Protein AF-A0AB33CVZ3-F1 (afdb_monomer_lite)

Foldseek 3Di:
DADDPPDQKFADPQHDDPVRVVQQCDAPDPPDHRQWAFFAVRMIGGPPDDPVVCCQQCVVVVLCSVCVQWAFAFPCLLVVTADQQETEIEDQDFDWGGTDPNDPRHIYTYDYWDDDPVDVLAWDWDWDAHPSGIDTGIYGDLLNNLLQQLDDPPDPPVSHDALVSNVVSVVVLCVVQVHLVRSLVSNVVNCVVGVNVPSSVVVVCVSPDPPDRPNPD

pLDDT: mean 91.41, std 10.84, range [31.34, 98.31]

Organism: NCBI:txid473426

Structure (mmCIF, N/CA/C/O backbone):
data_AF-A0AB33CVZ3-F1
#
_entry.id   AF-A0AB33CVZ3-F1
#
loop_
_atom_site.group_PDB
_atom_site.id
_atom_site.type_symbol
_atom_site.label_atom_id
_atom_site.label_alt_id
_atom_site.label_comp_id
_atom_site.label_asym_id
_atom_site.label_entity_id
_atom_site.label_seq_id
_atom_site.pdbx_PDB_ins_code
_atom_site.Cartn_x
_atom_site.Cartn_y
_atom_site.Cartn_z
_atom_site.occupancy
_atom_site.B_iso_or_equiv
_atom_site.auth_seq_id
_atom_site.auth_comp_id
_atom_site.auth_asym_id
_atom_site.auth_atom_id
_atom_site.pdbx_PDB_model_num
ATOM 1 N N . MET A 1 1 ? 23.641 4.632 -18.477 1.00 61.41 1 MET A N 1
ATOM 2 C CA . MET A 1 1 ? 23.569 3.202 -18.102 1.00 61.41 1 MET A CA 1
ATOM 3 C C . MET A 1 1 ? 22.657 2.476 -19.089 1.00 61.41 1 MET A C 1
ATOM 5 O O . MET A 1 1 ? 21.648 3.064 -19.447 1.00 61.41 1 MET A O 1
ATOM 9 N N . PRO A 1 2 ? 22.998 1.293 -19.621 1.00 81.88 2 PRO A N 1
ATOM 10 C CA . PRO A 1 2 ? 22.059 0.496 -20.420 1.00 81.88 2 PRO A CA 1
ATOM 11 C C . PRO A 1 2 ? 20.921 -0.062 -19.544 1.00 81.88 2 PRO A C 1
ATOM 13 O O . PRO A 1 2 ? 21.036 -0.062 -18.319 1.00 81.88 2 PRO A O 1
ATOM 16 N N . LEU A 1 3 ? 19.826 -0.531 -20.156 1.00 88.25 3 LEU A N 1
ATOM 17 C CA . LEU A 1 3 ? 18.804 -1.292 -19.426 1.00 88.25 3 LEU A CA 1
ATOM 18 C C . LEU A 1 3 ? 19.449 -2.555 -18.847 1.00 88.25 3 LEU A C 1
ATOM 20 O O . LEU A 1 3 ? 20.134 -3.278 -19.569 1.00 88.25 3 LEU A O 1
ATOM 24 N N . ASN A 1 4 ? 19.235 -2.818 -17.558 1.00 89.50 4 ASN A N 1
ATOM 25 C CA . ASN A 1 4 ? 19.642 -4.081 -16.958 1.00 89.50 4 ASN A CA 1
ATOM 26 C C . ASN A 1 4 ? 18.642 -5.173 -17.381 1.00 89.50 4 ASN A C 1
ATOM 28 O O . ASN A 1 4 ? 17.478 -5.076 -16.984 1.00 89.50 4 ASN A O 1
ATOM 32 N N . PRO A 1 5 ? 19.052 -6.203 -18.144 1.00 85.81 5 PRO A N 1
ATOM 33 C CA . PRO A 1 5 ? 18.144 -7.251 -18.614 1.00 85.81 5 PRO A CA 1
ATOM 34 C C . PRO A 1 5 ? 17.642 -8.170 -17.491 1.00 85.81 5 PRO A C 1
ATOM 36 O O . PRO A 1 5 ? 16.769 -8.992 -17.727 1.00 85.81 5 PRO A O 1
ATOM 39 N N . LYS A 1 6 ? 18.193 -8.056 -16.274 1.00 88.62 6 LYS A N 1
ATOM 40 C CA . LYS A 1 6 ? 17.706 -8.791 -15.098 1.00 88.62 6 LYS A CA 1
ATOM 41 C C . LYS A 1 6 ? 16.512 -8.119 -14.412 1.00 88.62 6 LYS A C 1
ATOM 43 O O . LYS A 1 6 ? 15.920 -8.725 -13.528 1.00 88.62 6 LYS A O 1
ATOM 48 N N . HIS A 1 7 ? 16.205 -6.862 -14.736 1.00 94.19 7 HIS A N 1
ATOM 49 C CA . HIS A 1 7 ? 15.087 -6.145 -14.123 1.00 94.19 7 HIS A CA 1
ATOM 50 C C . HIS A 1 7 ? 13.813 -6.345 -14.943 1.00 94.19 7 HIS A C 1
ATOM 52 O O . HIS A 1 7 ? 13.777 -5.996 -16.117 1.00 94.19 7 HIS A O 1
ATOM 58 N N . GLU A 1 8 ? 12.752 -6.821 -14.295 1.00 96.56 8 GLU A N 1
ATOM 59 C CA . GLU A 1 8 ? 11.431 -6.961 -14.921 1.00 96.56 8 GLU A CA 1
ATOM 60 C C . GLU A 1 8 ? 10.706 -5.614 -15.051 1.00 96.56 8 GLU A C 1
ATOM 62 O O . GLU A 1 8 ? 9.968 -5.389 -16.011 1.00 96.56 8 GLU A O 1
ATOM 67 N N . ILE A 1 9 ? 10.939 -4.695 -14.105 1.00 97.44 9 ILE A N 1
ATOM 68 C CA . ILE A 1 9 ? 10.415 -3.328 -14.148 1.00 97.44 9 ILE A CA 1
ATOM 69 C C . ILE A 1 9 ? 11.515 -2.275 -14.007 1.00 97.44 9 ILE A C 1
ATOM 71 O O . ILE A 1 9 ? 12.547 -2.468 -13.359 1.00 97.44 9 ILE A O 1
ATOM 75 N N . TYR A 1 10 ? 11.246 -1.112 -14.586 1.00 97.81 10 TYR A N 1
ATOM 76 C CA . TYR A 1 10 ? 12.127 0.041 -14.621 1.00 97.81 10 TYR A CA 1
ATOM 77 C C . TYR A 1 10 ? 11.369 1.271 -14.116 1.00 97.81 10 TYR A C 1
ATOM 79 O O . TYR A 1 10 ? 10.437 1.753 -14.764 1.00 97.81 10 TYR A O 1
ATOM 87 N N . ILE A 1 11 ? 11.781 1.781 -12.959 1.00 97.44 11 ILE A N 1
ATOM 88 C CA . ILE A 1 11 ? 11.218 2.963 -12.309 1.00 97.44 11 ILE A CA 1
ATOM 89 C C . ILE A 1 11 ? 12.241 4.093 -12.417 1.00 97.44 11 ILE A C 1
ATOM 91 O O . ILE A 1 11 ? 13.360 4.012 -11.896 1.00 97.44 11 ILE A O 1
ATOM 95 N N . VAL A 1 12 ? 11.855 5.152 -13.124 1.00 96.88 12 VAL A N 1
ATOM 96 C CA . VAL A 1 12 ? 12.717 6.306 -13.393 1.00 96.88 12 VAL A CA 1
ATOM 97 C C . VAL A 1 12 ? 13.103 6.988 -12.085 1.00 96.88 12 VAL A C 1
ATOM 99 O O . VAL A 1 12 ? 12.234 7.389 -11.311 1.00 96.88 12 VAL A O 1
ATOM 102 N N . GLY A 1 13 ? 14.409 7.149 -11.873 1.00 94.06 13 GLY A N 1
ATOM 103 C CA . GLY A 1 13 ? 14.976 7.727 -10.652 1.00 94.06 13 GLY A CA 1
ATOM 104 C C . GLY A 1 13 ? 15.195 6.723 -9.518 1.00 94.06 13 GLY A C 1
ATOM 105 O O . GLY A 1 13 ? 15.786 7.095 -8.515 1.00 94.06 13 GLY A O 1
ATOM 106 N N . VAL A 1 14 ? 14.773 5.463 -9.684 1.00 94.50 14 VAL A N 1
ATOM 107 C CA . VAL A 1 14 ? 15.013 4.387 -8.707 1.00 94.50 14 VAL A CA 1
ATOM 108 C C . VAL A 1 14 ? 16.071 3.422 -9.228 1.00 94.50 14 VAL A C 1
ATOM 110 O O . VAL A 1 14 ? 17.133 3.287 -8.634 1.00 94.50 14 VAL A O 1
ATOM 113 N N . ASN A 1 15 ? 15.814 2.769 -10.365 1.00 94.75 15 ASN A N 1
ATOM 114 C CA . ASN A 1 15 ? 16.722 1.760 -10.927 1.00 94.75 15 ASN A CA 1
ATOM 115 C C . ASN A 1 15 ? 17.088 2.021 -12.398 1.00 94.75 15 ASN A C 1
ATOM 117 O O . ASN A 1 15 ? 17.736 1.187 -13.035 1.00 94.75 15 ASN A O 1
ATOM 121 N N . VAL A 1 16 ? 16.658 3.158 -12.955 1.00 96.12 16 VAL A N 1
ATOM 122 C CA . VAL A 1 16 ? 16.930 3.538 -14.342 1.00 96.12 16 VAL A CA 1
ATOM 123 C C . VAL A 1 16 ? 16.893 5.058 -14.537 1.00 96.12 16 VAL A C 1
ATOM 125 O O . VAL A 1 16 ? 16.157 5.778 -13.859 1.00 96.12 16 VAL A O 1
ATOM 128 N N . ASP A 1 17 ? 17.637 5.537 -15.533 1.00 94.94 17 ASP A N 1
ATOM 129 C CA . ASP A 1 17 ? 17.567 6.918 -16.013 1.00 94.94 17 ASP A CA 1
ATOM 130 C C . ASP A 1 17 ? 16.479 7.104 -17.095 1.00 94.94 17 ASP A C 1
ATOM 132 O O . ASP A 1 17 ? 16.213 6.212 -17.911 1.00 94.94 17 ASP A O 1
ATOM 136 N N . ARG A 1 18 ? 15.869 8.296 -17.138 1.00 94.06 18 ARG A N 1
ATOM 137 C CA . ARG A 1 18 ? 14.767 8.630 -18.056 1.00 94.06 18 ARG A CA 1
ATOM 138 C C . ARG A 1 18 ? 15.135 8.454 -19.533 1.00 94.06 18 ARG A C 1
ATOM 140 O O . ARG A 1 18 ? 14.306 7.976 -20.310 1.00 94.06 18 ARG A O 1
ATOM 147 N N . TYR A 1 19 ? 16.344 8.829 -19.945 1.00 93.44 19 TYR A N 1
ATOM 148 C CA . TYR A 1 19 ? 16.774 8.740 -21.345 1.00 93.44 19 TYR A CA 1
ATOM 149 C C . TYR A 1 19 ? 16.976 7.292 -21.796 1.00 93.44 19 TYR A C 1
ATOM 151 O O . TYR A 1 19 ? 16.858 6.971 -22.981 1.00 93.44 19 TYR A O 1
ATOM 159 N N . VAL A 1 20 ? 17.279 6.401 -20.855 1.00 92.56 20 VAL A N 1
ATOM 160 C CA . VAL A 1 20 ? 17.508 4.977 -21.111 1.00 92.56 20 VAL A CA 1
ATOM 161 C C . VAL A 1 20 ? 16.188 4.287 -21.433 1.00 92.56 20 VAL A C 1
ATOM 163 O O . VAL A 1 20 ? 16.067 3.685 -22.500 1.00 92.56 20 VAL A O 1
ATOM 166 N N . VAL A 1 21 ? 15.174 4.456 -20.580 1.00 92.69 21 VAL A N 1
ATOM 167 C CA . VAL A 1 21 ? 13.831 3.907 -20.841 1.00 92.69 21 VAL A CA 1
ATOM 168 C C . VAL A 1 21 ? 13.165 4.553 -22.047 1.00 92.69 21 VAL A C 1
ATOM 170 O O . VAL A 1 21 ? 12.505 3.860 -22.811 1.00 92.69 21 VAL A O 1
ATOM 173 N N . TYR A 1 22 ? 13.386 5.851 -22.287 1.00 91.88 22 TYR A N 1
ATOM 174 C CA . TYR A 1 22 ? 12.851 6.519 -23.475 1.00 91.88 22 TYR A CA 1
ATOM 175 C C . TYR A 1 22 ? 13.362 5.883 -24.772 1.00 91.88 22 TYR A C 1
ATOM 177 O O . TYR A 1 22 ? 12.585 5.684 -25.702 1.00 91.88 22 TYR A O 1
ATOM 185 N N . ARG A 1 23 ? 14.653 5.530 -24.836 1.00 91.12 23 ARG A N 1
ATOM 186 C CA . ARG A 1 23 ? 15.221 4.813 -25.987 1.00 91.12 23 ARG A CA 1
ATOM 187 C C . ARG A 1 23 ? 14.735 3.369 -26.065 1.00 91.12 23 ARG A C 1
ATOM 189 O O . ARG A 1 23 ? 14.447 2.908 -27.160 1.00 91.12 23 ARG A O 1
ATOM 196 N N . GLY A 1 24 ? 14.624 2.678 -24.930 1.00 90.44 24 GLY A N 1
ATOM 197 C CA . GLY A 1 24 ? 14.128 1.299 -24.879 1.00 90.44 24 GLY A CA 1
ATOM 198 C C . GLY A 1 24 ? 12.656 1.151 -25.276 1.00 90.44 24 GLY A C 1
ATOM 199 O O . GLY A 1 24 ? 12.280 0.126 -25.828 1.00 90.44 24 GLY A O 1
ATOM 200 N N . ASN A 1 25 ? 11.839 2.176 -25.033 1.00 91.12 25 ASN A N 1
ATOM 201 C CA . ASN A 1 25 ? 10.415 2.203 -25.379 1.00 91.12 25 ASN A CA 1
ATOM 202 C C . ASN A 1 25 ? 10.154 2.568 -26.855 1.00 91.12 25 ASN A C 1
ATOM 204 O O . ASN A 1 25 ? 9.009 2.584 -27.300 1.00 91.12 25 ASN A O 1
ATOM 208 N N . LYS A 1 26 ? 11.194 2.910 -27.629 1.00 90.19 26 LYS A N 1
ATOM 209 C CA . LYS 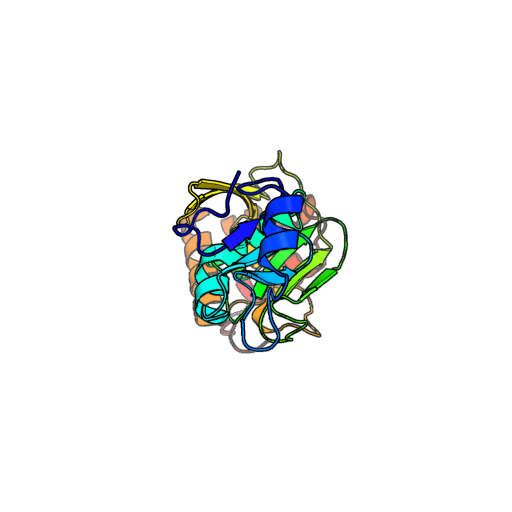A 1 26 ? 11.071 3.141 -29.072 1.00 90.19 26 LYS A CA 1
ATOM 210 C C . LYS A 1 26 ? 11.295 1.842 -29.832 1.00 90.19 26 LYS A C 1
ATOM 212 O O . LYS A 1 26 ? 12.257 1.126 -29.562 1.00 90.19 26 LYS A O 1
ATOM 217 N N . ARG A 1 27 ? 10.459 1.606 -30.843 1.00 85.56 27 ARG A N 1
ATOM 218 C CA . ARG A 1 27 ? 10.772 0.650 -31.910 1.00 85.56 27 ARG A CA 1
ATOM 219 C C . ARG A 1 27 ? 11.978 1.166 -32.693 1.00 85.56 27 ARG A C 1
ATOM 221 O O . ARG A 1 27 ? 12.084 2.375 -32.922 1.00 85.56 27 ARG A O 1
ATOM 228 N N . LYS A 1 28 ? 12.901 0.274 -33.044 1.00 84.69 28 LYS A N 1
ATOM 229 C CA . LYS A 1 28 ? 14.107 0.627 -33.813 1.00 84.69 28 LYS A CA 1
ATOM 230 C C . LYS A 1 28 ? 13.846 0.551 -35.314 1.00 84.69 28 LYS A C 1
ATOM 232 O O . LYS A 1 28 ? 14.339 1.389 -36.060 1.00 84.69 28 LYS A O 1
ATOM 237 N N . ASP A 1 29 ? 13.021 -0.406 -35.707 1.00 86.94 29 ASP A N 1
ATOM 238 C CA . ASP A 1 29 ? 12.551 -0.676 -37.060 1.00 86.94 29 ASP A CA 1
ATOM 239 C C . ASP A 1 29 ? 11.073 -1.143 -37.015 1.00 86.94 29 ASP A C 1
ATOM 241 O O . ASP A 1 29 ? 10.565 -1.420 -35.919 1.00 86.94 29 ASP A O 1
ATOM 245 N N . PRO A 1 30 ? 10.351 -1.167 -38.154 1.00 83.06 30 PRO A N 1
ATOM 246 C CA . PRO A 1 30 ? 8.913 -1.460 -38.198 1.00 83.06 30 PRO A CA 1
ATOM 247 C C . PRO A 1 30 ? 8.516 -2.821 -37.614 1.00 83.06 30 PRO A C 1
ATOM 249 O O . PRO A 1 30 ? 7.4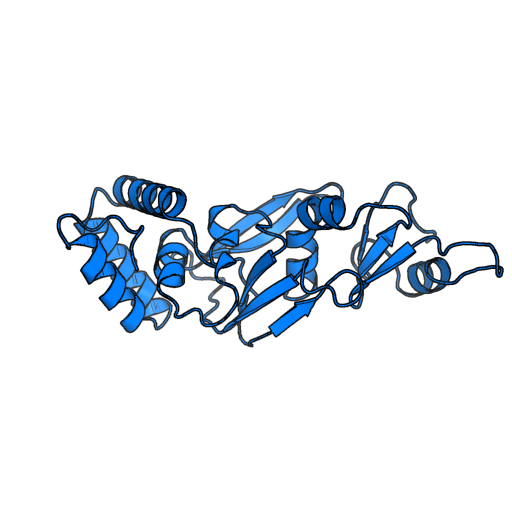29 -2.928 -37.040 1.00 83.06 30 PRO A O 1
ATOM 252 N N . ASP A 1 31 ? 9.406 -3.809 -37.720 1.00 85.88 31 ASP A N 1
ATOM 253 C CA . ASP A 1 31 ? 9.170 -5.199 -37.320 1.00 85.88 31 ASP A CA 1
ATOM 254 C C . ASP A 1 31 ? 9.673 -5.493 -35.895 1.00 85.88 31 ASP A C 1
ATOM 256 O O . ASP A 1 31 ? 9.306 -6.500 -35.290 1.00 85.88 31 ASP A O 1
ATOM 260 N N . SER A 1 32 ? 10.482 -4.598 -35.320 1.00 86.81 32 SER A N 1
ATOM 261 C CA . SER A 1 32 ? 10.949 -4.698 -33.939 1.00 86.81 32 SER A CA 1
ATOM 262 C C . SER A 1 32 ? 9.898 -4.265 -32.921 1.00 86.81 32 SER A C 1
ATOM 264 O O . SER A 1 32 ? 9.240 -3.224 -33.036 1.00 86.81 32 SER A O 1
ATOM 266 N N . GLU A 1 33 ? 9.817 -5.019 -31.831 1.00 89.56 33 GLU A N 1
ATOM 267 C CA . GLU A 1 33 ? 9.114 -4.576 -30.638 1.00 89.56 33 GLU A CA 1
ATOM 268 C C . GLU A 1 33 ? 10.010 -3.687 -29.756 1.00 89.56 33 GLU A C 1
ATOM 270 O O . GLU A 1 33 ? 11.239 -3.831 -29.758 1.00 89.56 33 GLU A O 1
ATOM 275 N N . PRO A 1 34 ? 9.435 -2.749 -28.979 1.00 93.00 34 PRO A N 1
ATOM 276 C CA . PRO A 1 34 ? 10.218 -2.013 -27.996 1.00 93.00 34 PRO A CA 1
ATOM 277 C C . PRO A 1 34 ? 10.769 -2.972 -26.926 1.00 93.00 34 PRO A C 1
ATOM 279 O O . PRO A 1 34 ? 10.152 -3.979 -26.591 1.00 93.00 34 PRO A O 1
ATOM 282 N N . ALA A 1 35 ? 11.925 -2.646 -26.348 1.00 93.56 35 ALA A N 1
ATOM 283 C CA . ALA A 1 35 ? 12.528 -3.454 -25.284 1.00 93.56 35 ALA A CA 1
ATOM 284 C C . ALA A 1 35 ? 11.743 -3.362 -23.965 1.00 93.56 35 ALA A C 1
ATOM 286 O O . ALA A 1 35 ? 11.751 -4.286 -23.153 1.00 93.56 35 ALA A O 1
ATOM 287 N N . VAL A 1 36 ? 11.075 -2.228 -23.747 1.00 95.56 36 VAL A N 1
ATOM 288 C CA . VAL A 1 36 ? 10.228 -1.977 -22.580 1.00 95.56 36 VAL A CA 1
ATOM 289 C C . VAL A 1 36 ? 8.920 -1.347 -23.020 1.00 95.56 36 VAL A C 1
ATOM 291 O O . VAL A 1 36 ? 8.887 -0.618 -24.007 1.00 95.56 36 VAL A O 1
ATOM 294 N N . VAL A 1 37 ? 7.862 -1.573 -22.254 1.00 94.81 37 VAL A N 1
ATOM 295 C CA . VAL A 1 37 ? 6.547 -0.967 -22.469 1.00 94.81 37 VAL A CA 1
ATOM 296 C C . VAL A 1 37 ? 6.131 -0.169 -21.240 1.00 94.81 37 VAL A C 1
ATOM 298 O O . VAL A 1 37 ? 6.450 -0.512 -20.100 1.00 94.81 37 VAL A O 1
ATOM 301 N N . LYS A 1 38 ? 5.453 0.957 -21.465 1.00 94.88 38 LYS A N 1
ATOM 302 C CA . LYS A 1 38 ? 5.053 1.875 -20.393 1.00 94.88 38 LYS A CA 1
ATOM 303 C C . LYS A 1 38 ? 3.906 1.278 -19.570 1.00 94.88 38 LYS A C 1
ATOM 305 O O . LYS A 1 38 ? 2.846 0.997 -20.117 1.00 94.88 38 LYS A O 1
ATOM 310 N N . ILE A 1 39 ? 4.091 1.180 -18.252 1.00 95.44 39 ILE A N 1
ATOM 311 C CA . ILE A 1 39 ? 3.022 0.825 -17.304 1.00 95.44 39 ILE A CA 1
ATOM 312 C C . ILE A 1 39 ? 2.211 2.080 -16.972 1.00 95.44 39 ILE A C 1
ATOM 314 O O . ILE A 1 39 ? 0.996 2.116 -17.145 1.00 95.44 39 ILE A O 1
ATOM 318 N N . CYS A 1 40 ? 2.903 3.126 -16.520 1.00 94.88 40 CYS A N 1
ATOM 319 C CA . CYS A 1 40 ? 2.347 4.439 -16.208 1.00 94.88 40 CYS A CA 1
ATOM 320 C C . CYS A 1 40 ? 3.445 5.507 -16.320 1.00 94.88 40 CYS A C 1
ATOM 322 O O . CYS A 1 40 ? 4.538 5.261 -16.835 1.00 94.88 40 CYS A O 1
ATOM 324 N N . GLN A 1 41 ? 3.174 6.741 -15.893 1.00 92.75 41 GLN A N 1
ATOM 325 C CA . GLN A 1 41 ? 4.203 7.778 -15.909 1.00 92.75 41 GLN A CA 1
ATOM 326 C C . GLN A 1 41 ? 5.379 7.389 -14.998 1.00 92.75 41 GLN A C 1
ATOM 328 O O . GLN A 1 41 ? 5.181 7.113 -13.822 1.00 92.75 41 GLN A O 1
ATOM 333 N N . GLY A 1 42 ? 6.590 7.362 -15.563 1.00 95.62 42 GLY A N 1
ATOM 334 C CA . GLY A 1 42 ? 7.819 7.041 -14.828 1.00 95.62 42 GLY A CA 1
ATOM 335 C C . GLY A 1 42 ? 8.075 5.549 -14.586 1.00 95.62 42 GLY A C 1
ATOM 336 O O . GLY A 1 42 ? 9.147 5.222 -14.089 1.00 95.62 42 GLY A O 1
ATOM 337 N N . VAL A 1 43 ? 7.162 4.653 -14.980 1.00 97.38 43 VAL A N 1
ATOM 338 C CA . VAL A 1 43 ? 7.281 3.206 -14.739 1.00 97.38 43 VAL A CA 1
ATOM 339 C C . VAL A 1 43 ? 7.083 2.423 -16.035 1.00 97.38 43 VAL A C 1
ATOM 341 O O . VAL A 1 43 ? 6.104 2.625 -16.759 1.00 97.38 43 VAL A O 1
ATOM 344 N N . TYR A 1 44 ? 8.006 1.509 -16.310 1.00 97.31 44 TYR A N 1
ATOM 345 C CA . TYR A 1 44 ? 8.029 0.656 -17.496 1.00 97.31 44 TYR A CA 1
ATOM 346 C C . TYR A 1 44 ? 8.251 -0.799 -17.079 1.00 97.31 44 TYR A C 1
ATOM 348 O O . TYR A 1 44 ? 8.901 -1.048 -16.068 1.00 97.31 44 TYR A O 1
ATOM 356 N N . MET A 1 45 ? 7.749 -1.751 -17.858 1.00 96.56 45 MET A N 1
ATOM 357 C CA . MET A 1 45 ? 8.088 -3.171 -17.726 1.00 96.56 45 MET A CA 1
ATOM 358 C C . MET A 1 45 ? 8.889 -3.628 -18.935 1.00 96.56 45 MET A C 1
ATOM 360 O O . MET A 1 45 ? 8.749 -3.059 -20.020 1.00 96.56 45 MET A O 1
ATOM 364 N N . GLN A 1 46 ? 9.711 -4.656 -18.763 1.00 96.31 46 GLN A N 1
ATOM 365 C CA . GLN A 1 46 ? 10.272 -5.384 -19.892 1.00 96.31 46 GLN A CA 1
ATOM 366 C C . GLN A 1 46 ? 9.135 -5.890 -20.788 1.00 96.31 46 GLN A C 1
ATOM 368 O O . GLN A 1 46 ? 8.092 -6.336 -20.309 1.00 96.31 46 GLN A O 1
ATOM 373 N N . ASN A 1 47 ? 9.319 -5.763 -22.099 1.00 94.38 47 ASN A N 1
ATOM 374 C CA . ASN A 1 47 ? 8.305 -6.195 -23.045 1.00 94.38 47 ASN A CA 1
ATOM 375 C C . ASN A 1 47 ? 8.139 -7.729 -23.034 1.00 94.38 47 ASN A C 1
ATOM 377 O O . ASN A 1 47 ? 9.095 -8.461 -22.775 1.00 94.38 47 ASN A O 1
ATOM 381 N N . GLY A 1 48 ? 6.920 -8.200 -23.298 1.00 92.94 48 GLY A N 1
ATOM 382 C CA . GLY A 1 48 ? 6.550 -9.618 -23.281 1.00 92.94 48 GLY A CA 1
ATOM 383 C C . GLY A 1 48 ? 6.219 -10.194 -21.899 1.00 92.94 48 GLY A C 1
ATOM 384 O O . GLY A 1 48 ? 5.861 -11.365 -21.814 1.00 92.94 48 GLY A O 1
ATOM 385 N N . LEU A 1 49 ? 6.314 -9.408 -20.820 1.00 95.56 49 LEU A N 1
ATOM 386 C CA . LEU A 1 49 ? 5.901 -9.851 -19.485 1.00 95.56 49 LEU A CA 1
ATOM 387 C C . LEU A 1 49 ? 4.382 -9.762 -19.289 1.00 95.56 49 LEU A C 1
ATOM 389 O O . LEU A 1 49 ? 3.733 -8.846 -19.795 1.00 95.56 49 LEU A O 1
ATOM 393 N N . ASP A 1 50 ? 3.840 -10.690 -18.497 1.00 94.69 50 ASP A N 1
ATOM 394 C CA . ASP A 1 50 ? 2.435 -10.689 -18.085 1.00 94.69 50 ASP A CA 1
ATOM 395 C C . ASP A 1 50 ? 2.157 -9.552 -17.075 1.00 94.69 50 ASP A C 1
ATOM 397 O O . ASP A 1 50 ? 2.741 -9.551 -15.980 1.00 94.69 50 ASP A O 1
ATOM 401 N N . PRO A 1 51 ? 1.252 -8.600 -17.392 1.00 94.62 51 PRO A N 1
ATOM 402 C CA . PRO A 1 51 ? 0.845 -7.539 -16.476 1.00 94.62 51 PRO A CA 1
ATOM 403 C C . PRO A 1 51 ? 0.369 -8.030 -15.107 1.00 94.62 51 PRO A C 1
ATOM 405 O O . PRO A 1 51 ? 0.623 -7.355 -14.110 1.00 94.62 51 PRO A O 1
ATOM 408 N N . GLU A 1 52 ? -0.301 -9.183 -15.028 1.00 95.06 52 GLU A N 1
ATOM 409 C CA . GLU A 1 52 ? -0.822 -9.712 -13.764 1.00 95.06 52 GLU A CA 1
ATOM 410 C C . GLU A 1 52 ? 0.308 -10.100 -12.813 1.00 95.06 52 GLU A C 1
ATOM 412 O O . GLU A 1 52 ? 0.329 -9.688 -11.650 1.00 95.06 52 GLU A O 1
ATOM 417 N N . VAL A 1 53 ? 1.284 -10.847 -13.332 1.00 96.00 53 VAL A N 1
ATOM 418 C CA . VAL A 1 53 ? 2.469 -11.273 -12.582 1.00 96.00 53 VAL A CA 1
ATOM 419 C C . VAL A 1 53 ? 3.274 -10.057 -12.133 1.00 96.00 53 VAL A C 1
ATOM 421 O O . VAL A 1 53 ? 3.671 -9.977 -10.969 1.00 96.00 53 VAL A O 1
ATOM 424 N N . VAL A 1 54 ? 3.469 -9.081 -13.025 1.00 96.69 54 VAL A N 1
ATOM 425 C CA . VAL A 1 54 ? 4.183 -7.836 -12.710 1.00 96.69 54 VAL A CA 1
ATOM 426 C C . VAL A 1 54 ? 3.441 -7.035 -11.638 1.00 96.69 54 VAL A C 1
ATOM 428 O O . VAL A 1 54 ? 4.063 -6.563 -10.686 1.00 96.69 54 VAL A O 1
ATOM 431 N N . PHE A 1 55 ? 2.120 -6.889 -11.749 1.00 97.12 55 PHE A N 1
ATOM 432 C CA . PHE A 1 55 ? 1.325 -6.135 -10.781 1.00 97.12 55 PHE A CA 1
ATOM 433 C C . PHE A 1 55 ? 1.326 -6.786 -9.400 1.00 97.12 55 PHE A C 1
ATOM 435 O O . PHE A 1 55 ? 1.574 -6.103 -8.410 1.00 97.12 55 PHE A O 1
ATOM 442 N N . ASN A 1 56 ? 1.096 -8.095 -9.320 1.00 96.62 56 ASN A N 1
ATOM 443 C CA . ASN A 1 56 ? 1.082 -8.805 -8.041 1.00 96.62 56 ASN A CA 1
ATOM 444 C C . ASN A 1 56 ? 2.448 -8.749 -7.345 1.00 96.62 56 ASN A C 1
ATOM 446 O O . ASN A 1 56 ? 2.513 -8.700 -6.120 1.00 96.62 56 ASN A O 1
ATOM 450 N N . ARG A 1 57 ? 3.536 -8.702 -8.121 1.00 97.31 57 ARG A N 1
ATOM 451 C CA . ARG A 1 57 ? 4.904 -8.664 -7.599 1.00 97.31 57 ARG A CA 1
ATOM 452 C C . ARG A 1 57 ? 5.382 -7.267 -7.207 1.00 97.31 57 ARG A C 1
ATOM 454 O O . ARG A 1 57 ? 6.062 -7.128 -6.199 1.00 97.31 57 ARG A O 1
ATOM 461 N N . TYR A 1 58 ? 5.048 -6.245 -7.993 1.00 98.06 58 TYR A N 1
ATOM 462 C CA . TYR A 1 58 ? 5.604 -4.894 -7.839 1.00 98.06 58 TYR A CA 1
ATOM 463 C C . TYR A 1 58 ? 4.566 -3.819 -7.512 1.00 98.06 58 TYR A C 1
ATOM 465 O O . TYR A 1 58 ? 4.924 -2.650 -7.365 1.00 98.06 58 TYR A O 1
ATOM 473 N N . GLY A 1 59 ? 3.285 -4.170 -7.397 1.00 97.69 59 GLY A N 1
ATOM 474 C CA . GLY A 1 59 ? 2.189 -3.216 -7.223 1.00 97.69 59 GLY A CA 1
ATOM 475 C C . GLY A 1 59 ? 2.389 -2.283 -6.031 1.00 97.69 59 GLY A C 1
ATOM 476 O O . GLY A 1 59 ? 2.159 -1.084 -6.162 1.00 97.69 59 GLY A O 1
ATOM 477 N N . LEU A 1 60 ? 2.897 -2.797 -4.905 1.00 98.25 60 LEU A N 1
ATOM 478 C CA . LEU A 1 60 ? 3.209 -1.983 -3.725 1.00 98.25 60 LEU A CA 1
ATOM 479 C C . LEU A 1 60 ? 4.364 -1.007 -3.976 1.00 98.25 60 LEU A C 1
ATOM 481 O O . LEU A 1 60 ? 4.252 0.165 -3.628 1.00 98.25 60 LEU A O 1
ATOM 485 N N . ARG A 1 61 ? 5.441 -1.439 -4.645 1.00 98.06 61 ARG A N 1
ATOM 486 C CA . ARG A 1 61 ? 6.555 -0.547 -5.007 1.00 98.06 61 ARG A CA 1
ATOM 487 C C . ARG A 1 61 ? 6.101 0.544 -5.972 1.00 98.06 61 ARG A C 1
ATOM 489 O O . ARG A 1 61 ? 6.502 1.700 -5.843 1.00 98.06 61 ARG A O 1
ATOM 496 N N . ILE A 1 62 ? 5.255 0.187 -6.936 1.00 97.88 62 ILE A N 1
ATOM 497 C CA . ILE A 1 62 ? 4.665 1.145 -7.874 1.00 97.88 62 ILE A CA 1
ATOM 498 C C . ILE A 1 62 ? 3.765 2.131 -7.118 1.00 97.88 62 ILE A C 1
ATOM 500 O O . ILE A 1 62 ? 3.847 3.330 -7.375 1.00 97.88 62 ILE A O 1
ATOM 504 N N . ALA A 1 63 ? 2.957 1.666 -6.161 1.00 97.81 63 ALA A N 1
ATOM 505 C CA . ALA A 1 63 ? 2.156 2.538 -5.304 1.00 97.81 63 ALA A CA 1
ATOM 506 C C . ALA A 1 63 ? 3.041 3.513 -4.523 1.00 97.81 63 ALA A C 1
ATOM 508 O O . ALA A 1 63 ? 2.852 4.719 -4.640 1.00 97.81 63 ALA A O 1
ATOM 509 N N . HIS A 1 64 ? 4.061 3.009 -3.827 1.00 97.44 64 HIS A N 1
ATOM 510 C CA . HIS A 1 64 ? 5.018 3.819 -3.076 1.00 97.44 64 HIS A CA 1
ATOM 511 C C . HIS A 1 64 ? 5.653 4.917 -3.944 1.00 97.44 64 HIS A C 1
ATOM 513 O O . HIS A 1 64 ? 5.664 6.087 -3.569 1.00 97.44 64 HIS A O 1
ATOM 519 N N . TYR A 1 65 ? 6.096 4.566 -5.155 1.00 97.25 65 TYR A N 1
ATOM 520 C CA . TYR A 1 65 ? 6.662 5.529 -6.101 1.00 97.25 65 TYR A CA 1
ATOM 521 C C . TYR A 1 65 ? 5.661 6.614 -6.534 1.00 97.25 65 TYR A C 1
ATOM 523 O O . TYR A 1 65 ? 6.019 7.783 -6.669 1.00 97.25 65 TYR A O 1
ATOM 531 N N . LEU A 1 66 ? 4.403 6.240 -6.780 1.00 96.06 66 LEU A N 1
ATOM 532 C CA . LEU A 1 66 ? 3.373 7.153 -7.288 1.00 96.06 66 LEU A CA 1
ATOM 533 C C . LEU A 1 66 ? 2.689 7.981 -6.193 1.00 96.06 66 LEU A C 1
ATOM 535 O O . LEU A 1 66 ? 2.070 9.006 -6.499 1.00 96.06 66 LEU A O 1
ATOM 539 N N . THR A 1 67 ? 2.748 7.523 -4.945 1.00 95.31 67 THR A N 1
ATOM 540 C CA . THR A 1 67 ? 2.098 8.137 -3.783 1.00 95.31 67 THR A CA 1
ATOM 541 C C . THR A 1 67 ? 3.027 8.094 -2.559 1.00 95.31 67 THR A C 1
ATOM 543 O O . THR A 1 67 ? 2.708 7.422 -1.579 1.00 95.31 67 THR A O 1
ATOM 546 N N . PRO A 1 68 ? 4.170 8.807 -2.578 1.00 91.62 68 PRO A N 1
ATOM 547 C CA . PRO A 1 68 ? 5.201 8.690 -1.539 1.00 91.62 68 PRO A CA 1
ATOM 548 C C . PRO A 1 68 ? 4.760 9.186 -0.154 1.00 91.62 68 PRO A C 1
ATOM 550 O O . PRO A 1 68 ? 5.340 8.792 0.847 1.00 91.62 68 PRO A O 1
ATOM 553 N N . SER A 1 69 ? 3.735 10.041 -0.083 1.00 92.94 69 SER A N 1
ATOM 554 C CA . SER A 1 69 ? 3.152 10.537 1.172 1.00 92.94 69 SER A CA 1
ATOM 555 C C . SER A 1 69 ? 1.895 9.780 1.615 1.00 92.94 69 SER A C 1
ATOM 557 O O . SER A 1 69 ? 1.208 10.218 2.536 1.00 92.94 69 SER A O 1
ATOM 559 N N . ALA A 1 70 ? 1.545 8.689 0.930 1.00 96.62 70 ALA A N 1
ATOM 560 C CA . ALA A 1 70 ? 0.389 7.870 1.268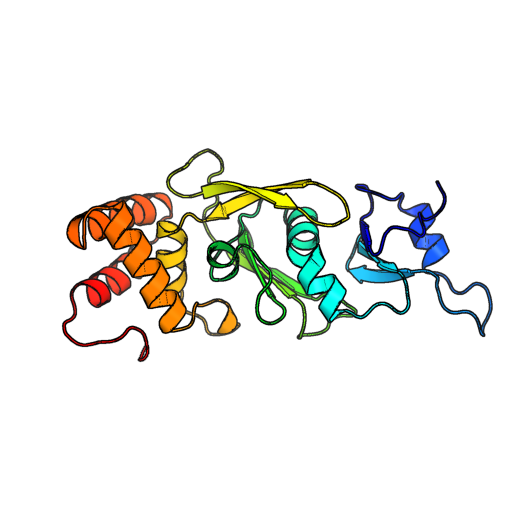 1.00 96.62 70 ALA A CA 1
ATOM 561 C C . ALA A 1 70 ? 0.782 6.674 2.146 1.00 96.62 70 ALA A C 1
ATOM 563 O O . ALA A 1 70 ? 1.915 6.198 2.111 1.00 96.62 70 ALA A O 1
ATOM 564 N N . THR A 1 71 ? -0.195 6.164 2.886 1.00 97.88 71 THR A N 1
ATOM 565 C CA . THR A 1 71 ? -0.115 4.921 3.665 1.00 97.88 71 THR A CA 1
ATOM 566 C C . THR A 1 71 ? -0.844 3.803 2.924 1.00 97.88 71 THR A C 1
ATOM 568 O O . THR A 1 71 ? -1.868 4.053 2.281 1.00 97.88 71 THR A O 1
ATOM 571 N N . ILE A 1 72 ? -0.336 2.574 2.990 1.00 98.19 72 ILE A N 1
ATOM 572 C CA . ILE A 1 72 ? -1.076 1.381 2.575 1.00 98.19 72 ILE A CA 1
ATOM 573 C C . ILE A 1 72 ? -2.304 1.245 3.475 1.00 98.19 72 ILE A C 1
ATOM 575 O O . ILE A 1 72 ? -2.193 1.319 4.695 1.00 98.19 72 ILE A O 1
ATOM 579 N N . SER A 1 73 ? -3.478 1.037 2.884 1.00 97.50 73 SER A N 1
ATOM 580 C CA . SER A 1 73 ? -4.736 1.059 3.628 1.00 97.50 73 SER A CA 1
ATOM 581 C C . SER A 1 73 ? -5.742 0.025 3.131 1.00 97.50 73 SER A C 1
ATOM 583 O O . SER A 1 73 ? -5.528 -0.667 2.133 1.00 97.50 73 SER A O 1
ATOM 585 N N . PHE A 1 74 ? -6.865 -0.082 3.846 1.00 96.69 74 PHE A N 1
ATOM 586 C CA . PHE A 1 74 ? -7.964 -1.001 3.535 1.00 96.69 74 PHE A CA 1
ATOM 587 C C . PHE A 1 74 ? -7.499 -2.466 3.403 1.00 96.69 74 PHE A C 1
ATOM 589 O O . PHE A 1 74 ? -6.624 -2.897 4.150 1.00 96.69 74 PHE A O 1
ATOM 596 N N . SER A 1 75 ? -8.065 -3.246 2.474 1.00 96.81 75 SER A N 1
ATOM 597 C CA . SER A 1 75 ? -7.689 -4.652 2.272 1.00 96.81 75 SER A CA 1
ATOM 598 C C . SER A 1 75 ? -6.193 -4.843 1.995 1.00 96.81 75 SER A C 1
ATOM 600 O O . SER A 1 75 ? -5.598 -5.814 2.455 1.00 96.81 75 SER A O 1
ATOM 602 N N . THR A 1 76 ? -5.536 -3.891 1.323 1.00 98.12 76 THR A N 1
ATOM 603 C CA . THR A 1 76 ? -4.085 -3.950 1.089 1.00 98.12 76 THR A CA 1
ATOM 604 C C . THR 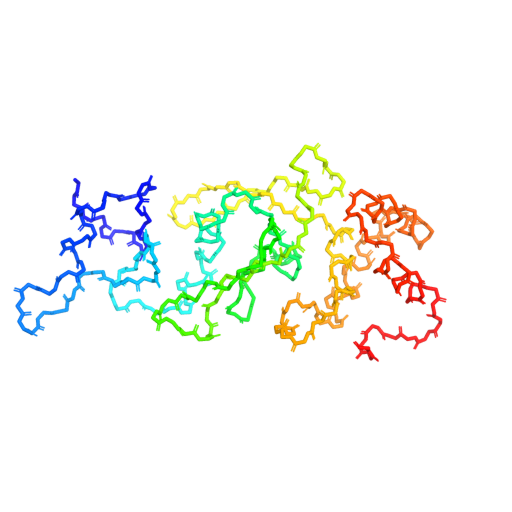A 1 76 ? -3.286 -3.868 2.395 1.00 98.12 76 THR A C 1
ATOM 606 O O . THR A 1 76 ? -2.254 -4.525 2.497 1.00 98.12 76 THR A O 1
ATOM 609 N N . ALA A 1 77 ? -3.754 -3.132 3.408 1.00 98.06 77 ALA A N 1
ATOM 610 C CA . ALA A 1 77 ? -3.080 -3.065 4.710 1.00 98.06 77 ALA A CA 1
ATOM 611 C C . ALA A 1 77 ? -3.169 -4.371 5.497 1.00 98.06 77 ALA A C 1
ATOM 613 O O . ALA A 1 77 ? -2.199 -4.752 6.148 1.00 98.06 77 ALA A O 1
ATOM 614 N N . TRP A 1 78 ? -4.295 -5.078 5.393 1.00 97.88 78 TRP A N 1
ATOM 615 C CA . TRP A 1 78 ? -4.451 -6.394 6.007 1.00 97.88 78 TRP A CA 1
ATOM 616 C C . TRP A 1 78 ? -3.582 -7.447 5.316 1.00 97.88 78 TRP A C 1
ATOM 618 O O . TRP A 1 78 ? -2.793 -8.129 5.959 1.00 97.88 78 TRP A O 1
ATOM 628 N N . HIS A 1 79 ? -3.670 -7.537 3.987 1.00 97.31 79 HIS A N 1
ATOM 629 C CA . HIS A 1 79 ? -2.941 -8.556 3.228 1.00 97.31 79 HIS A CA 1
ATOM 630 C C . HIS A 1 79 ? -1.458 -8.251 3.040 1.00 97.31 79 HIS A C 1
ATOM 632 O O . HIS A 1 79 ? -0.704 -9.142 2.655 1.00 97.31 79 HIS A O 1
ATOM 638 N N . LYS A 1 80 ? -1.051 -6.989 3.220 1.00 97.31 80 LYS A N 1
ATOM 639 C CA . LYS A 1 80 ? 0.297 -6.497 2.895 1.00 97.31 80 LYS A CA 1
ATOM 640 C C . LYS A 1 80 ? 0.703 -6.846 1.452 1.00 97.31 80 LYS A C 1
ATOM 642 O O . LYS A 1 80 ? 1.869 -7.097 1.163 1.00 97.31 80 LYS A O 1
ATOM 647 N N . ALA A 1 81 ? -0.274 -6.868 0.542 1.00 97.12 81 ALA A N 1
ATOM 648 C CA . ALA A 1 81 ? -0.119 -7.279 -0.850 1.00 97.12 81 ALA A CA 1
ATOM 649 C C . ALA A 1 81 ? -1.210 -6.657 -1.747 1.00 97.12 81 ALA A C 1
ATOM 651 O O . ALA A 1 81 ? -2.287 -6.302 -1.252 1.00 97.12 81 ALA A O 1
ATOM 652 N N . PRO A 1 82 ? -0.979 -6.541 -3.070 1.00 96.38 82 PRO A N 1
ATOM 653 C CA . PRO A 1 82 ? -2.035 -6.200 -4.016 1.00 96.38 82 PRO A CA 1
ATOM 654 C C . PRO A 1 82 ? -3.154 -7.250 -3.996 1.00 96.38 82 PRO A C 1
ATOM 656 O O . PRO A 1 82 ? -2.894 -8.448 -3.885 1.00 96.38 82 PRO A O 1
ATOM 659 N N . ARG A 1 83 ? -4.408 -6.819 -4.153 1.00 91.25 83 ARG A N 1
ATOM 660 C CA . ARG A 1 83 ? -5.576 -7.708 -4.109 1.00 91.25 83 ARG A CA 1
ATOM 661 C C . ARG A 1 83 ? -6.564 -7.361 -5.211 1.00 91.25 83 ARG A C 1
ATOM 663 O O . ARG A 1 83 ? -6.870 -6.194 -5.418 1.00 91.25 83 ARG A O 1
ATOM 670 N N . LEU A 1 84 ? -7.037 -8.376 -5.942 1.00 90.38 84 LEU A N 1
ATOM 671 C CA . LEU A 1 84 ? -8.026 -8.232 -7.025 1.00 90.38 84 LEU A CA 1
ATOM 672 C C . LEU A 1 84 ? -7.647 -7.135 -8.045 1.00 90.38 84 LEU A C 1
ATOM 674 O O . LEU A 1 84 ? -8.477 -6.335 -8.471 1.00 90.38 84 LEU A O 1
ATOM 678 N N . GLY A 1 85 ? -6.359 -7.066 -8.405 1.00 93.25 85 GLY A N 1
ATOM 679 C CA . GLY A 1 85 ? -5.848 -6.052 -9.332 1.00 93.25 85 GLY A CA 1
ATOM 680 C C . GLY A 1 85 ? -5.846 -4.628 -8.757 1.00 93.25 85 GLY A C 1
ATOM 681 O O . GLY A 1 85 ? -5.923 -3.640 -9.494 1.00 93.25 85 GLY A O 1
ATOM 682 N N . ARG A 1 86 ? -5.799 -4.485 -7.431 1.00 95.44 86 ARG A N 1
ATOM 683 C CA . ARG A 1 86 ? -5.789 -3.195 -6.742 1.00 95.44 86 ARG A CA 1
ATOM 684 C C . ARG A 1 86 ? -4.701 -3.117 -5.690 1.00 95.44 86 ARG A C 1
ATOM 686 O O . ARG A 1 86 ? -4.361 -4.103 -5.043 1.00 95.44 86 ARG A O 1
ATOM 693 N N . VAL A 1 87 ? -4.208 -1.903 -5.503 1.00 97.69 87 VAL A N 1
ATOM 694 C CA . VAL A 1 87 ? -3.502 -1.486 -4.294 1.00 97.69 87 VAL A CA 1
ATOM 695 C C . VAL A 1 87 ? -4.256 -0.289 -3.744 1.00 97.69 87 VAL A C 1
ATOM 697 O O . VAL A 1 87 ? -4.436 0.709 -4.449 1.00 97.69 87 VAL A O 1
ATOM 700 N N . PHE A 1 88 ? -4.723 -0.403 -2.509 1.00 97.62 88 PHE A N 1
ATOM 701 C CA . PHE A 1 88 ? -5.437 0.657 -1.817 1.00 97.62 88 PHE A CA 1
ATOM 702 C C . PHE A 1 88 ? -4.482 1.416 -0.907 1.00 97.62 88 PHE A C 1
ATOM 704 O O . PHE A 1 88 ? -3.716 0.830 -0.142 1.00 97.62 88 PHE A O 1
ATOM 711 N N . VAL A 1 89 ? -4.525 2.738 -1.031 1.00 98.00 89 VAL A N 1
ATOM 712 C CA . VAL A 1 89 ? -3.726 3.655 -0.222 1.00 98.00 89 VAL A CA 1
ATOM 713 C C . VAL A 1 89 ? -4.593 4.804 0.282 1.00 98.00 89 VAL A C 1
ATOM 715 O O . VAL A 1 89 ? -5.630 5.132 -0.304 1.00 98.00 89 VAL A O 1
ATOM 718 N N . THR A 1 90 ? -4.179 5.432 1.375 1.00 96.94 90 THR A N 1
ATOM 719 C CA . THR A 1 90 ? -4.821 6.621 1.942 1.00 96.94 90 THR A CA 1
ATOM 720 C C . THR A 1 90 ? -3.848 7.788 1.883 1.00 96.94 90 THR A C 1
ATOM 722 O O . THR A 1 90 ? -2.667 7.635 2.175 1.00 96.94 90 THR A O 1
ATOM 725 N N . GLY A 1 91 ? -4.327 8.967 1.495 1.00 95.81 91 GLY A N 1
ATOM 726 C CA . GLY A 1 91 ? -3.539 10.195 1.545 1.00 95.81 91 GLY A CA 1
ATOM 727 C C . GLY A 1 91 ? -4.409 11.438 1.414 1.00 95.81 91 GLY A C 1
ATOM 728 O O . GLY A 1 91 ? -5.620 11.384 1.590 1.00 95.81 91 GLY A O 1
ATOM 729 N N . GLN A 1 92 ? -3.794 12.565 1.059 1.00 91.12 92 GLN A N 1
ATOM 730 C CA . GLN A 1 92 ? -4.469 13.871 1.076 1.00 91.12 92 GLN A CA 1
ATOM 731 C C . GLN A 1 92 ? -5.514 14.078 -0.034 1.00 91.12 92 GLN A C 1
ATOM 733 O O . GLN A 1 92 ? -6.377 14.941 0.090 1.00 91.12 92 GLN A O 1
ATOM 738 N N . TYR A 1 93 ? -5.449 13.308 -1.122 1.00 90.62 93 TYR A N 1
ATOM 739 C CA . TYR A 1 93 ? -6.285 13.511 -2.305 1.00 90.62 93 TYR A CA 1
ATOM 740 C C . TYR A 1 93 ? -6.890 12.202 -2.799 1.00 90.62 93 TYR A C 1
ATOM 742 O O . TYR A 1 93 ? -6.283 11.141 -2.673 1.00 90.62 93 TYR A O 1
ATOM 750 N N . GLN A 1 94 ? -8.059 12.293 -3.429 1.00 92.44 94 GLN A N 1
ATOM 751 C CA . GLN A 1 94 ? -8.681 11.165 -4.112 1.00 92.44 94 GLN A CA 1
ATOM 752 C C . GLN A 1 94 ? -8.038 10.982 -5.493 1.00 92.44 94 GLN A C 1
ATOM 754 O O . GLN A 1 94 ? -8.139 11.872 -6.337 1.00 92.44 94 GLN A O 1
ATOM 759 N N . TYR A 1 95 ? -7.445 9.818 -5.759 1.00 92.50 95 TYR A N 1
ATOM 760 C CA . TYR A 1 95 ? -6.899 9.486 -7.079 1.00 92.50 95 TYR A CA 1
ATOM 761 C C . TYR A 1 95 ? -7.135 8.023 -7.442 1.00 92.50 95 TYR A C 1
ATOM 763 O O . TYR A 1 95 ? -7.102 7.138 -6.594 1.00 92.50 95 TYR A O 1
ATOM 771 N N . VAL A 1 96 ? -7.309 7.760 -8.736 1.00 93.44 96 VAL A N 1
ATOM 772 C CA . VAL A 1 96 ? -7.217 6.414 -9.308 1.00 93.44 96 VAL A CA 1
ATOM 773 C C . VAL A 1 96 ? -6.165 6.468 -10.402 1.00 93.44 96 VAL A C 1
ATOM 775 O O . VAL A 1 96 ? -6.275 7.265 -11.334 1.00 93.44 96 VAL A O 1
ATOM 778 N N . ARG A 1 97 ? -5.113 5.663 -10.259 1.00 93.56 97 ARG A N 1
ATOM 779 C CA . ARG A 1 97 ? -4.012 5.586 -11.220 1.00 93.56 97 ARG A CA 1
ATOM 780 C C . ARG A 1 97 ? -4.082 4.240 -11.935 1.00 93.56 97 ARG A C 1
ATOM 782 O O . ARG A 1 97 ? -3.629 3.246 -11.358 1.00 93.56 97 ARG A O 1
ATOM 789 N N . PRO A 1 98 ? -4.631 4.196 -13.158 1.00 94.38 98 PRO A N 1
ATOM 790 C CA . PRO A 1 98 ? -4.647 2.970 -13.925 1.00 94.38 98 PRO A CA 1
ATOM 791 C C . PRO A 1 98 ? -3.254 2.656 -14.449 1.00 94.38 98 PRO A C 1
ATOM 793 O O . PRO A 1 98 ? -2.483 3.544 -14.834 1.00 94.38 98 PRO A O 1
ATOM 796 N N . LEU A 1 99 ? -2.938 1.371 -14.444 1.00 94.31 99 LEU A N 1
ATOM 797 C CA . LEU A 1 99 ? -1.670 0.827 -14.896 1.00 94.31 99 LEU A CA 1
ATOM 798 C C . LEU A 1 99 ? -1.881 0.043 -16.197 1.00 94.31 99 LEU A C 1
ATOM 800 O O . LEU A 1 99 ? -3.004 -0.319 -16.547 1.00 94.31 99 LEU A O 1
ATOM 804 N N . PHE A 1 100 ? -0.791 -0.206 -16.921 1.00 92.25 100 PHE A N 1
ATOM 805 C CA . PHE A 1 100 ? -0.772 -1.035 -18.133 1.00 92.25 100 PHE A CA 1
ATOM 806 C C . PHE A 1 100 ? -1.765 -0.562 -19.210 1.00 92.25 100 PHE A C 1
ATOM 808 O O . PHE A 1 100 ? -2.610 -1.316 -19.680 1.00 92.25 100 PHE A O 1
ATOM 815 N N . GLY A 1 101 ? -1.668 0.712 -19.606 1.00 80.62 101 GLY A N 1
ATOM 816 C CA . GLY A 1 101 ? -2.435 1.230 -20.747 1.00 80.62 101 GLY A CA 1
ATOM 817 C C . GLY A 1 101 ? -3.886 1.603 -20.436 1.00 80.62 101 GLY A C 1
ATOM 818 O O . GLY A 1 101 ? -4.749 1.442 -21.290 1.00 80.62 101 GLY A O 1
ATOM 819 N N . ALA A 1 102 ? -4.140 2.139 -19.238 1.00 70.19 102 ALA A N 1
ATOM 820 C CA . ALA A 1 102 ? -5.463 2.582 -18.785 1.00 70.19 102 ALA A CA 1
ATOM 821 C C . ALA A 1 102 ? -6.485 1.446 -18.558 1.00 70.19 102 ALA A C 1
ATOM 823 O O . ALA A 1 102 ? -7.691 1.672 -18.642 1.00 70.19 102 ALA A O 1
ATOM 824 N N . SER A 1 103 ? -6.007 0.240 -18.236 1.00 70.12 103 SER A N 1
ATOM 825 C CA . SER A 1 103 ? -6.863 -0.881 -17.848 1.00 70.12 103 SER A CA 1
ATOM 826 C C . SER A 1 103 ? -7.613 -0.571 -16.548 1.00 70.12 103 SER A C 1
ATOM 828 O O . SER A 1 103 ? -7.020 -0.123 -15.564 1.00 70.12 103 SER A O 1
ATOM 830 N N . ASP A 1 104 ? -8.913 -0.864 -16.503 1.00 79.19 104 ASP A N 1
ATOM 831 C CA . ASP A 1 104 ? -9.671 -0.875 -15.253 1.00 79.19 104 ASP A CA 1
ATOM 832 C C . ASP A 1 104 ? -9.295 -2.078 -14.376 1.00 79.19 104 ASP A C 1
ATOM 834 O O . ASP A 1 104 ? -9.698 -2.135 -13.221 1.00 79.19 104 ASP A O 1
ATOM 838 N N . ARG A 1 105 ? -8.482 -3.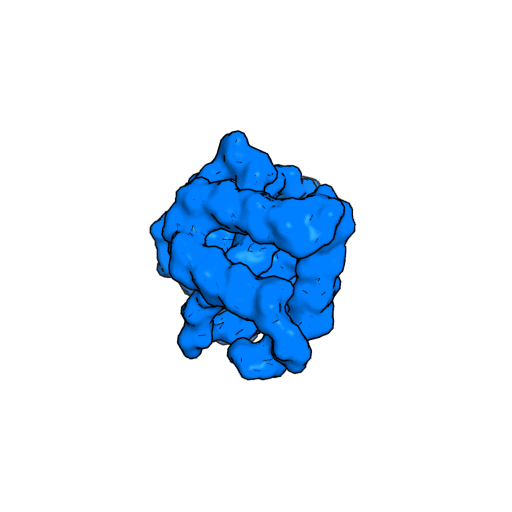022 -14.862 1.00 88.12 105 ARG A N 1
ATOM 839 C CA . ARG A 1 105 ? -8.103 -4.235 -14.132 1.00 88.12 105 ARG A CA 1
ATOM 840 C C . ARG A 1 105 ? -6.990 -4.016 -13.119 1.00 88.12 105 ARG A C 1
ATOM 842 O O . ARG A 1 105 ? -7.050 -4.641 -12.069 1.00 88.12 105 ARG A O 1
ATOM 849 N N . TYR A 1 106 ? -6.052 -3.100 -13.360 1.00 94.44 106 TYR A N 1
ATOM 850 C CA . TYR A 1 106 ? -4.917 -2.849 -12.461 1.00 94.44 106 TYR A CA 1
ATOM 851 C C . TYR A 1 106 ? -4.835 -1.379 -12.069 1.00 94.44 106 TYR A C 1
ATOM 853 O O . TYR A 1 106 ? -4.543 -0.523 -12.902 1.00 94.44 106 TYR A O 1
ATOM 861 N N . ASN A 1 107 ? -5.082 -1.080 -10.794 1.00 95.44 107 ASN A N 1
ATOM 862 C CA . ASN A 1 107 ? -5.154 0.297 -10.315 1.00 95.44 107 ASN A CA 1
ATOM 863 C C . ASN A 1 107 ? -4.487 0.482 -8.956 1.00 95.44 107 ASN A C 1
ATOM 865 O O . ASN A 1 107 ? -4.640 -0.345 -8.056 1.00 95.44 107 ASN A O 1
ATOM 869 N N . ILE A 1 108 ? -3.848 1.638 -8.787 1.00 96.56 108 ILE A N 1
ATOM 870 C CA . ILE A 1 108 ? -3.572 2.195 -7.461 1.00 96.56 108 ILE A CA 1
ATOM 871 C C . ILE A 1 108 ? -4.721 3.144 -7.123 1.00 96.56 108 ILE A C 1
ATOM 873 O O . ILE A 1 108 ? -4.967 4.109 -7.853 1.00 96.56 108 ILE A O 1
ATOM 877 N N . VAL A 1 109 ? -5.450 2.852 -6.050 1.00 95.56 109 VAL A N 1
ATOM 878 C CA . VAL A 1 109 ? -6.637 3.604 -5.630 1.00 95.56 109 VAL A CA 1
ATOM 879 C C . VAL A 1 109 ? -6.321 4.326 -4.330 1.00 95.56 109 VAL A C 1
ATOM 881 O O . VAL A 1 109 ? -6.221 3.710 -3.270 1.00 95.56 109 VAL A O 1
ATOM 884 N N . GLN A 1 110 ? -6.189 5.645 -4.415 1.00 95.69 110 GLN A N 1
ATOM 885 C CA . GLN A 1 110 ? -5.948 6.513 -3.276 1.00 95.69 110 GLN A CA 1
ATOM 886 C C . GLN A 1 110 ? -7.260 7.104 -2.768 1.00 95.69 110 GLN A C 1
ATOM 888 O O . GLN A 1 110 ? -7.991 7.767 -3.509 1.00 95.69 110 GLN A O 1
ATOM 893 N N . SER A 1 111 ? -7.536 6.870 -1.490 1.00 94.31 111 SER A N 1
ATOM 894 C CA . SER A 1 111 ? -8.659 7.468 -0.772 1.00 94.31 111 SER A CA 1
ATOM 895 C C . SER A 1 111 ? -8.210 8.646 0.073 1.00 94.31 111 SER A C 1
ATOM 897 O O . SER A 1 111 ? -7.086 8.660 0.574 1.00 94.31 111 SER A O 1
ATOM 899 N N . VAL A 1 112 ? -9.105 9.613 0.261 1.00 93.88 112 VAL A N 1
ATOM 900 C CA . VAL A 1 112 ? -8.866 10.708 1.204 1.00 93.88 112 VAL A CA 1
ATOM 901 C C . VAL A 1 112 ? -8.958 10.186 2.633 1.00 93.88 112 VAL A C 1
ATOM 903 O O . VAL A 1 112 ? -9.929 9.522 2.996 1.00 93.88 112 VAL A O 1
ATOM 906 N N . GLY A 1 113 ? -7.958 10.512 3.439 1.00 92.75 113 GLY A N 1
ATOM 907 C CA . GLY A 1 113 ? -7.947 10.251 4.870 1.00 92.75 113 GLY A CA 1
ATOM 908 C C . GLY A 1 113 ? -6.720 10.869 5.524 1.00 92.75 113 GLY A C 1
ATOM 909 O O . GLY A 1 113 ? -5.800 11.333 4.845 1.00 92.75 113 GLY A O 1
ATOM 910 N N . LYS A 1 114 ? -6.727 10.898 6.854 1.00 93.81 114 LYS A N 1
ATOM 911 C CA . LYS A 1 114 ? -5.606 11.414 7.631 1.00 93.81 114 LYS A CA 1
ATOM 912 C C . LYS A 1 114 ? -4.440 10.430 7.577 1.00 93.81 114 LYS A C 1
ATOM 914 O O . LYS A 1 114 ? -4.639 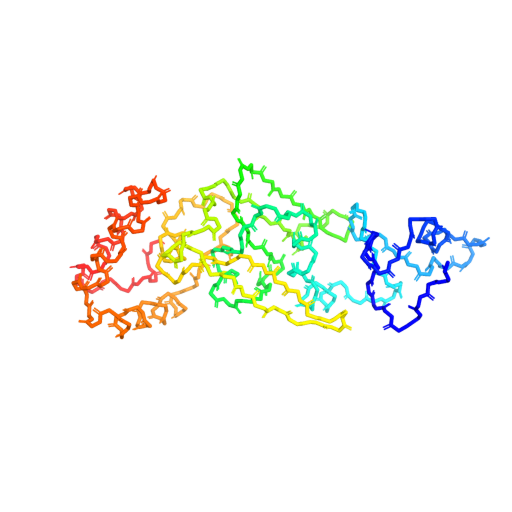9.234 7.766 1.00 93.81 114 LYS A O 1
ATOM 919 N N . VAL A 1 115 ? -3.251 10.959 7.310 1.00 93.88 115 VAL A N 1
ATOM 920 C CA . VAL A 1 115 ? -1.986 10.223 7.360 1.00 93.88 115 VAL A CA 1
ATOM 921 C C . VAL A 1 115 ? -1.107 10.923 8.377 1.00 93.88 115 VAL A C 1
ATOM 923 O O . VAL A 1 115 ? -0.826 12.111 8.219 1.00 93.88 115 VAL A O 1
ATOM 926 N N . ASP A 1 116 ? -0.713 10.193 9.411 1.00 94.25 116 ASP A N 1
ATOM 927 C CA . ASP A 1 116 ? 0.100 10.706 10.514 1.00 94.25 116 ASP A CA 1
ATOM 928 C C . ASP A 1 116 ? 1.305 9.780 10.763 1.00 94.25 116 ASP A C 1
ATOM 930 O O . ASP A 1 116 ? 1.224 8.874 11.594 1.00 94.25 116 ASP A O 1
ATOM 934 N N . PRO A 1 117 ? 2.409 9.950 10.009 1.00 91.00 117 PRO A N 1
ATOM 935 C CA . PRO A 1 117 ? 3.563 9.044 10.034 1.00 91.00 117 PRO A CA 1
ATOM 936 C C . PRO A 1 117 ? 4.154 8.793 11.424 1.00 91.00 117 PRO A C 1
ATOM 938 O O . PRO A 1 117 ? 4.687 7.718 11.679 1.00 91.00 117 PRO A O 1
ATOM 941 N N . GLU A 1 118 ? 4.041 9.778 12.316 1.00 93.75 118 GLU A N 1
ATOM 942 C CA . GLU A 1 118 ? 4.628 9.750 13.656 1.00 93.75 118 GLU A CA 1
ATOM 943 C C . GLU A 1 118 ? 3.704 9.093 14.692 1.00 93.75 118 GLU A C 1
ATOM 945 O O . GLU A 1 118 ? 4.075 8.950 15.858 1.00 93.75 118 GLU A O 1
ATOM 950 N N . ASN A 1 119 ? 2.490 8.698 14.295 1.00 94.88 119 ASN A N 1
ATOM 951 C CA . ASN A 1 119 ? 1.503 8.115 15.190 1.00 94.88 119 ASN A CA 1
ATOM 952 C C . ASN A 1 119 ? 1.416 6.586 15.025 1.00 94.88 119 ASN A C 1
ATOM 954 O O . ASN A 1 119 ? 0.655 6.095 14.180 1.00 94.88 119 ASN A O 1
ATOM 958 N N . PRO A 1 120 ? 2.093 5.806 15.892 1.00 95.56 120 PRO A N 1
ATOM 959 C CA . PRO A 1 120 ? 2.145 4.348 15.784 1.00 95.56 120 PRO A CA 1
ATOM 960 C C . PRO A 1 120 ? 0.802 3.656 16.054 1.00 95.56 120 PRO A C 1
ATOM 962 O O . PRO A 1 120 ? 0.658 2.464 15.788 1.00 95.56 120 PRO A O 1
ATOM 965 N N . LYS A 1 121 ? -0.195 4.371 16.596 1.00 95.81 121 LYS A N 1
ATOM 966 C CA . LYS A 1 121 ? -1.555 3.835 16.767 1.00 95.81 121 LYS A CA 1
ATOM 967 C C . LYS A 1 121 ? -2.351 3.863 15.462 1.00 95.81 121 LYS A C 1
ATOM 969 O O . LYS A 1 121 ? -3.279 3.073 15.302 1.00 95.81 121 LYS A O 1
ATOM 974 N N . MET A 1 122 ? -1.994 4.751 14.535 1.00 96.69 122 MET A N 1
ATOM 975 C CA . MET A 1 122 ? -2.636 4.856 13.226 1.00 96.69 122 MET A CA 1
ATOM 976 C C . MET A 1 122 ? -1.854 4.127 12.139 1.00 96.69 122 MET A C 1
ATOM 978 O O . MET A 1 122 ? -2.464 3.424 11.332 1.00 96.69 122 MET A O 1
ATOM 982 N N . HIS A 1 123 ? -0.527 4.264 12.130 1.00 97.25 123 HIS A N 1
ATOM 983 C CA . HIS A 1 123 ? 0.309 3.719 11.068 1.00 97.25 123 HIS A CA 1
ATOM 984 C C . HIS A 1 123 ? 1.568 3.045 11.611 1.00 97.25 123 HIS A C 1
ATOM 986 O O . HIS A 1 123 ? 2.198 3.536 12.542 1.00 97.25 123 HIS A O 1
ATOM 992 N N . THR A 1 124 ? 1.963 1.939 10.992 1.00 96.75 124 THR A N 1
ATOM 993 C CA . THR A 1 124 ? 3.251 1.276 11.206 1.00 96.75 124 THR A CA 1
ATOM 994 C C . THR A 1 124 ? 4.121 1.439 9.970 1.00 96.75 124 THR A C 1
ATOM 996 O O . THR A 1 124 ? 3.629 1.402 8.841 1.00 96.75 124 THR A O 1
ATOM 999 N N . LEU A 1 125 ? 5.425 1.635 10.165 1.00 96.56 125 LEU A N 1
ATOM 1000 C CA . LEU A 1 125 ? 6.382 1.549 9.069 1.00 96.56 125 LEU A CA 1
ATOM 1001 C C . LEU A 1 125 ? 6.673 0.071 8.806 1.00 96.56 125 LEU A C 1
ATOM 1003 O O . LEU A 1 125 ? 7.157 -0.629 9.692 1.00 96.56 125 LEU A O 1
ATOM 1007 N N . GLU A 1 126 ? 6.344 -0.402 7.609 1.00 97.38 126 GLU A N 1
ATOM 1008 C CA . GLU A 1 126 ? 6.494 -1.806 7.226 1.00 97.38 126 GLU A CA 1
ATOM 1009 C C . GLU A 1 126 ? 7.562 -1.952 6.146 1.00 97.38 126 GLU A C 1
ATOM 1011 O O . GLU A 1 126 ? 7.604 -1.170 5.190 1.00 97.38 126 GLU A O 1
ATOM 1016 N N . THR A 1 127 ? 8.393 -2.987 6.266 1.00 98.06 127 THR A N 1
ATOM 1017 C CA . THR A 1 127 ? 9.381 -3.348 5.246 1.00 98.06 127 THR A CA 1
ATOM 1018 C C . THR A 1 127 ? 8.773 -4.335 4.254 1.00 98.06 127 THR A C 1
ATOM 1020 O O . THR A 1 127 ? 8.357 -5.437 4.612 1.00 98.06 127 THR A O 1
ATOM 1023 N N . PHE A 1 128 ? 8.774 -3.966 2.978 1.00 97.44 128 PHE A N 1
ATOM 1024 C CA . PHE A 1 128 ? 8.343 -4.806 1.867 1.00 97.44 128 PHE A CA 1
ATOM 1025 C C . PHE A 1 128 ? 9.543 -5.243 1.035 1.00 97.44 128 PHE A C 1
ATOM 1027 O O . PHE A 1 128 ? 10.531 -4.518 0.908 1.00 97.44 128 PHE A O 1
ATOM 1034 N N . ARG A 1 129 ? 9.442 -6.424 0.419 1.00 97.44 129 ARG A N 1
ATOM 1035 C CA . ARG A 1 129 ? 10.504 -6.995 -0.408 1.00 97.44 129 ARG A CA 1
ATOM 1036 C C . ARG A 1 129 ? 9.965 -7.490 -1.738 1.00 97.44 129 ARG A C 1
ATOM 1038 O O . ARG A 1 129 ? 8.976 -8.213 -1.789 1.00 97.44 129 ARG A O 1
ATOM 1045 N N . ASP A 1 130 ? 10.672 -7.151 -2.804 1.00 96.81 130 ASP A N 1
ATOM 1046 C CA . ASP A 1 130 ? 10.462 -7.695 -4.144 1.00 96.81 130 ASP A CA 1
ATOM 1047 C C . ASP A 1 130 ? 11.829 -7.907 -4.835 1.00 96.81 130 ASP A C 1
ATOM 1049 O O . ASP A 1 130 ? 12.873 -7.665 -4.217 1.00 96.81 130 ASP A O 1
ATOM 1053 N N . PRO A 1 131 ? 11.894 -8.368 -6.100 1.00 96.56 131 PRO A N 1
ATOM 1054 C CA . PRO A 1 131 ? 13.187 -8.599 -6.750 1.00 96.56 131 PRO A CA 1
ATOM 1055 C C . PRO A 1 131 ? 14.054 -7.354 -6.995 1.00 96.56 131 PRO A C 1
ATOM 1057 O O . PRO A 1 131 ? 15.213 -7.511 -7.370 1.00 96.56 131 PRO A O 1
ATOM 1060 N N . LEU A 1 132 ? 13.536 -6.130 -6.817 1.00 95.25 132 LEU A N 1
ATOM 1061 C CA . LEU A 1 132 ? 14.351 -4.907 -6.838 1.00 95.25 132 LEU A CA 1
ATOM 1062 C C . LEU A 1 132 ? 14.966 -4.574 -5.471 1.00 95.25 132 LEU A C 1
ATOM 1064 O O . LEU A 1 132 ? 15.754 -3.633 -5.383 1.00 95.25 132 LEU A O 1
ATOM 1068 N N . GLY A 1 133 ? 14.642 -5.337 -4.426 1.00 96.12 133 GLY A N 1
ATOM 1069 C CA . GLY A 1 133 ? 15.177 -5.183 -3.078 1.00 96.12 133 GLY A CA 1
ATOM 1070 C C . GLY A 1 133 ? 14.097 -4.862 -2.052 1.00 96.12 133 GLY A C 1
ATOM 1071 O O . GLY A 1 133 ? 12.913 -5.129 -2.258 1.00 96.12 133 GLY A O 1
ATOM 1072 N N . GLU A 1 134 ? 14.517 -4.275 -0.940 1.00 97.69 134 GLU A N 1
ATOM 1073 C CA . GLU A 1 134 ? 13.629 -3.860 0.146 1.00 97.69 134 GLU A CA 1
ATOM 1074 C C . GLU A 1 134 ? 13.237 -2.385 -0.000 1.00 97.69 134 GLU A C 1
ATOM 1076 O O . GLU A 1 134 ? 13.933 -1.598 -0.649 1.00 97.69 134 GLU A O 1
ATOM 1081 N N . PHE A 1 135 ? 12.077 -2.025 0.534 1.00 97.00 135 PHE A N 1
ATOM 1082 C CA . PHE A 1 135 ? 11.619 -0.646 0.674 1.00 97.00 135 PHE A CA 1
ATOM 1083 C C . PHE A 1 135 ? 10.639 -0.555 1.838 1.00 97.00 135 PHE A C 1
ATOM 1085 O O . PHE A 1 135 ? 9.993 -1.541 2.190 1.00 97.00 135 PHE A O 1
ATOM 1092 N N . GLU A 1 136 ? 10.516 0.632 2.415 1.00 96.88 136 GLU A N 1
ATOM 1093 C CA . GLU A 1 136 ? 9.617 0.874 3.536 1.00 96.88 136 GLU A CA 1
ATOM 1094 C C . GLU A 1 136 ? 8.432 1.724 3.098 1.00 96.88 136 GLU A C 1
ATOM 1096 O O . GLU A 1 136 ? 8.556 2.631 2.269 1.00 96.88 136 GLU A O 1
ATOM 1101 N N . MET A 1 137 ? 7.263 1.426 3.653 1.00 96.56 137 MET A N 1
ATOM 1102 C CA . MET A 1 137 ? 6.067 2.226 3.437 1.00 96.56 137 MET A CA 1
ATOM 1103 C C . MET A 1 137 ? 5.201 2.203 4.691 1.00 96.56 137 MET A C 1
ATOM 1105 O O . MET A 1 137 ? 5.092 1.178 5.364 1.00 96.56 137 MET A O 1
ATOM 1109 N N . LEU A 1 138 ? 4.578 3.342 4.998 1.00 97.62 138 LEU A N 1
ATOM 1110 C CA . LEU A 1 138 ? 3.570 3.406 6.049 1.00 97.62 138 LEU A CA 1
ATOM 1111 C C . LEU A 1 138 ? 2.401 2.493 5.699 1.00 97.62 138 LEU A C 1
ATOM 1113 O O . LEU A 1 138 ? 1.985 2.417 4.540 1.00 97.62 138 LEU A O 1
ATOM 1117 N N . CYS A 1 139 ? 1.863 1.832 6.709 1.00 98.12 139 CYS A N 1
ATOM 1118 C CA . CYS A 1 139 ? 0.704 0.979 6.593 1.00 98.12 139 CYS A CA 1
ATOM 1119 C C . CYS A 1 139 ? -0.253 1.238 7.746 1.00 98.12 139 CYS A C 1
ATOM 1121 O O . CYS A 1 139 ? 0.171 1.389 8.887 1.00 98.12 139 CYS A O 1
ATOM 1123 N N . ASP A 1 140 ? -1.548 1.236 7.463 1.00 98.25 140 ASP A N 1
ATOM 1124 C CA . ASP A 1 140 ? -2.574 1.358 8.490 1.00 98.25 140 ASP A CA 1
ATOM 1125 C C . ASP A 1 140 ? -2.484 0.192 9.480 1.00 98.25 140 ASP A C 1
ATOM 1127 O O . ASP A 1 140 ? -2.281 -0.966 9.094 1.00 98.25 140 ASP A O 1
ATOM 1131 N N . THR A 1 141 ? -2.660 0.504 10.763 1.00 98.31 141 THR A N 1
ATOM 1132 C CA . THR A 1 141 ? -2.766 -0.501 11.824 1.00 98.31 141 THR A CA 1
ATOM 1133 C C . THR A 1 141 ? -4.014 -1.369 11.635 1.00 98.31 141 THR A C 1
ATOM 1135 O O . THR A 1 141 ? -4.949 -0.969 10.930 1.00 98.31 141 THR A O 1
ATOM 1138 N N . PRO A 1 142 ? -4.091 -2.556 12.265 1.00 98.12 142 PRO A N 1
ATOM 1139 C CA . PRO A 1 142 ? -5.304 -3.375 12.246 1.00 98.12 142 PRO A CA 1
ATOM 1140 C C . PRO A 1 142 ? -6.559 -2.613 12.711 1.00 98.12 142 PRO A C 1
ATOM 1142 O O . PRO A 1 142 ? -7.628 -2.753 12.122 1.00 98.12 142 PRO A O 1
ATOM 1145 N N . GLU A 1 143 ? -6.427 -1.739 13.709 1.00 97.88 143 GLU A N 1
ATOM 1146 C CA . GLU A 1 143 ? -7.503 -0.892 14.230 1.00 97.88 143 GLU A CA 1
ATOM 1147 C C . GLU A 1 143 ? -8.007 0.100 13.173 1.00 97.88 143 GLU A C 1
ATOM 1149 O O . GLU A 1 143 ? -9.210 0.185 12.904 1.00 97.88 143 GLU A O 1
ATOM 1154 N N . LEU A 1 144 ? -7.087 0.826 12.527 1.00 97.75 144 LEU A N 1
ATOM 1155 C CA . LEU A 1 144 ? -7.438 1.768 11.466 1.00 97.75 144 LEU A CA 1
ATOM 1156 C C . LEU A 1 144 ? -7.961 1.040 10.220 1.00 97.75 144 LEU A C 1
ATOM 1158 O O . LEU A 1 144 ? -8.891 1.514 9.564 1.00 97.75 144 LEU A O 1
ATOM 1162 N N . THR A 1 145 ? -7.423 -0.143 9.925 1.00 97.81 145 THR A N 1
ATOM 1163 C CA . THR A 1 145 ? -7.902 -1.025 8.855 1.00 97.81 145 THR A CA 1
ATOM 1164 C C . THR A 1 145 ? -9.342 -1.452 9.107 1.00 97.81 145 THR A C 1
ATOM 1166 O O . THR A 1 145 ? -10.162 -1.337 8.199 1.00 97.81 145 THR A O 1
ATOM 1169 N N . LEU A 1 146 ? -9.700 -1.839 10.333 1.00 96.75 146 LEU A N 1
ATOM 1170 C CA . LEU A 1 146 ? -11.080 -2.180 10.674 1.00 96.75 146 LEU A CA 1
ATOM 1171 C C . LEU A 1 146 ? -12.016 -0.966 10.533 1.00 96.75 146 LEU A C 1
ATOM 1173 O O . LEU A 1 146 ? -13.081 -1.084 9.925 1.00 96.75 146 LEU A O 1
ATOM 1177 N N . LEU A 1 147 ? -11.608 0.224 10.999 1.00 96.06 147 LEU A N 1
ATOM 1178 C CA . LEU A 1 147 ? -12.362 1.475 10.781 1.00 96.06 147 LEU A CA 1
ATOM 1179 C C . LEU A 1 147 ? -12.576 1.771 9.294 1.00 96.06 147 LEU A C 1
ATOM 1181 O O . LEU A 1 147 ? -13.665 2.174 8.878 1.00 96.06 147 LEU A O 1
ATOM 1185 N N . ASN A 1 148 ? -11.550 1.538 8.480 1.00 95.00 148 ASN A N 1
ATOM 1186 C CA . ASN A 1 148 ? -11.606 1.688 7.033 1.00 95.00 148 ASN A CA 1
ATOM 1187 C C . ASN A 1 148 ? -12.678 0.802 6.385 1.00 95.00 148 ASN A C 1
ATOM 1189 O O . ASN A 1 148 ? -13.284 1.241 5.406 1.00 95.00 148 ASN A O 1
ATOM 1193 N N . MET A 1 149 ? -12.994 -0.369 6.941 1.00 93.88 149 MET A N 1
ATOM 1194 C CA . MET A 1 149 ? -14.018 -1.268 6.385 1.00 93.88 149 MET A CA 1
ATOM 1195 C C . MET A 1 149 ? -15.435 -0.688 6.462 1.00 93.88 149 MET A C 1
ATOM 1197 O O . MET A 1 149 ? -16.315 -1.099 5.714 1.00 93.88 149 MET A O 1
ATOM 1201 N N . MET A 1 150 ? -15.670 0.312 7.317 1.00 92.00 150 MET A N 1
ATOM 1202 C CA . MET A 1 150 ? -16.972 0.986 7.442 1.00 92.00 150 MET A CA 1
ATOM 1203 C C . MET A 1 150 ? -17.157 2.173 6.499 1.00 92.00 150 MET A C 1
ATOM 1205 O O . MET A 1 150 ? -18.177 2.877 6.564 1.00 92.00 150 MET A O 1
ATOM 1209 N N . THR A 1 151 ? -16.163 2.448 5.657 1.00 88.06 151 THR A N 1
ATOM 1210 C CA . THR A 1 151 ? -16.244 3.527 4.675 1.00 88.06 151 THR A CA 1
ATOM 1211 C C . THR A 1 151 ? -17.333 3.192 3.666 1.00 88.06 151 THR A C 1
ATOM 1213 O O . THR A 1 151 ? -17.363 2.096 3.129 1.00 88.06 151 THR A O 1
ATOM 1216 N N . ALA A 1 152 ? -18.221 4.130 3.343 1.00 81.25 152 ALA A N 1
ATOM 1217 C CA . ALA A 1 152 ? -19.205 3.876 2.295 1.00 81.25 152 ALA A CA 1
ATOM 1218 C C . ALA A 1 152 ? -18.505 3.732 0.932 1.00 81.25 152 ALA A C 1
ATOM 1220 O O . ALA A 1 152 ? -17.869 4.672 0.448 1.00 81.25 152 ALA A O 1
ATOM 1221 N N . THR A 1 153 ? -18.653 2.578 0.285 1.00 76.94 153 THR A N 1
ATOM 1222 C CA . THR A 1 153 ? -18.082 2.302 -1.037 1.00 76.94 153 THR A CA 1
ATOM 1223 C C . THR A 1 153 ? -19.184 2.251 -2.090 1.00 76.94 153 THR A C 1
ATOM 1225 O O . THR A 1 153 ? -19.933 1.292 -2.213 1.00 76.94 153 THR A O 1
ATOM 1228 N N . LYS A 1 154 ? -19.287 3.316 -2.897 1.00 71.88 154 LYS A N 1
ATOM 1229 C CA . LYS A 1 154 ? -20.106 3.306 -4.129 1.00 71.88 154 LYS A CA 1
ATOM 1230 C C . LYS A 1 154 ? -19.367 2.688 -5.321 1.00 71.88 154 LYS A C 1
ATOM 1232 O O . LYS A 1 154 ? -19.987 2.335 -6.316 1.00 71.88 154 LYS A O 1
ATOM 1237 N N . ARG A 1 155 ? -18.034 2.643 -5.252 1.00 68.81 155 ARG A N 1
ATOM 1238 C CA . ARG A 1 155 ? -17.111 2.098 -6.255 1.00 68.81 155 ARG A CA 1
ATOM 1239 C C . ARG A 1 155 ? -15.966 1.408 -5.516 1.00 68.81 155 ARG A C 1
ATOM 1241 O O . ARG A 1 155 ? -15.616 1.854 -4.424 1.00 68.81 155 ARG A O 1
ATOM 1248 N N . HIS A 1 156 ? -15.385 0.386 -6.139 1.00 79.00 156 HIS A N 1
ATOM 1249 C CA . HIS A 1 156 ? -14.310 -0.441 -5.582 1.00 79.00 156 HIS A CA 1
ATOM 1250 C C . HIS A 1 156 ? -14.729 -1.213 -4.325 1.00 79.00 156 HIS A C 1
ATOM 1252 O O . HIS A 1 156 ? -14.215 -0.968 -3.236 1.00 79.00 156 HIS A O 1
ATOM 1258 N N . SER A 1 157 ? -15.686 -2.132 -4.462 1.00 83.44 157 SER A N 1
ATOM 1259 C CA . SER A 1 157 ? -16.077 -3.024 -3.362 1.00 83.44 157 SER A CA 1
ATOM 1260 C C . SER A 1 157 ? -14.913 -3.898 -2.888 1.00 83.44 157 SER A C 1
ATOM 1262 O O . SER A 1 157 ? -14.856 -4.239 -1.714 1.00 83.44 157 SER A O 1
ATOM 1264 N N . GLU A 1 158 ? -13.931 -4.163 -3.757 1.00 87.75 158 GLU A N 1
ATOM 1265 C CA . GLU A 1 158 ? -12.705 -4.927 -3.463 1.00 87.75 158 GLU A CA 1
ATOM 1266 C C . GLU A 1 158 ? -11.796 -4.246 -2.427 1.00 87.75 158 GLU A C 1
ATOM 1268 O O . GLU A 1 158 ? -10.809 -4.815 -1.957 1.00 87.75 158 GLU A O 1
ATOM 1273 N N . LYS A 1 159 ? -12.112 -2.995 -2.090 1.00 90.88 159 LYS A N 1
ATOM 1274 C CA . LYS A 1 159 ? -11.476 -2.246 -1.016 1.00 90.88 159 LYS A CA 1
ATOM 1275 C C . LYS A 1 159 ? -11.739 -2.881 0.343 1.00 90.88 159 LYS A C 1
ATOM 1277 O O . LYS A 1 159 ? -10.894 -2.789 1.226 1.00 90.88 159 LYS A O 1
ATOM 1282 N N . HIS A 1 160 ? -12.910 -3.477 0.529 1.00 93.50 160 HIS A N 1
ATOM 1283 C CA . HIS A 1 160 ? -13.259 -4.101 1.792 1.00 93.50 160 HIS A CA 1
ATOM 1284 C C . HIS A 1 160 ? -12.830 -5.559 1.814 1.00 93.50 160 HIS A C 1
ATOM 1286 O O . HIS A 1 160 ? -12.796 -6.229 0.782 1.00 93.50 160 HIS A O 1
ATOM 1292 N N . LEU A 1 161 ? -12.499 -6.016 3.014 1.00 93.81 161 LEU A N 1
ATOM 1293 C CA . LEU A 1 161 ? -12.306 -7.422 3.308 1.00 93.81 161 LEU A CA 1
ATOM 1294 C C . LEU A 1 161 ? -13.626 -8.171 3.125 1.00 93.81 161 LEU A C 1
ATOM 1296 O O . LEU A 1 161 ? -14.708 -7.620 3.360 1.00 93.81 161 LEU A O 1
ATOM 1300 N N . ASN A 1 162 ? -13.532 -9.426 2.701 1.00 92.31 162 ASN A N 1
ATOM 1301 C CA . ASN A 1 162 ? -14.681 -10.318 2.730 1.00 92.31 162 ASN A CA 1
ATOM 1302 C C . ASN A 1 162 ? -15.016 -10.715 4.183 1.00 92.31 162 ASN A C 1
ATOM 1304 O O . ASN A 1 162 ? -14.325 -10.337 5.125 1.00 92.31 162 ASN A O 1
ATOM 1308 N N . SER A 1 163 ? -16.100 -11.459 4.379 1.00 89.75 163 SER A N 1
ATOM 1309 C CA . SER A 1 163 ? -16.598 -11.792 5.719 1.00 89.75 163 SER A CA 1
ATOM 1310 C C . SER A 1 163 ? -15.632 -12.640 6.545 1.00 89.75 163 SER A C 1
ATOM 1312 O O . SER A 1 163 ? -15.486 -12.386 7.733 1.00 89.75 163 SER A O 1
ATOM 1314 N N . GLU A 1 164 ? -14.959 -13.604 5.918 1.00 92.56 164 GLU A N 1
ATOM 1315 C CA . GLU A 1 164 ? -13.981 -14.467 6.589 1.00 92.56 164 GLU A CA 1
ATOM 1316 C C . GLU A 1 164 ? -12.768 -13.639 7.029 1.00 92.56 164 GLU A C 1
ATOM 1318 O O . GLU A 1 164 ? -12.379 -13.661 8.192 1.00 92.56 164 GLU A O 1
ATOM 1323 N N . GLU A 1 165 ? -12.243 -12.807 6.127 1.00 95.25 165 GLU A N 1
ATOM 1324 C CA . GLU A 1 165 ? -11.129 -11.893 6.408 1.00 95.25 165 GLU A CA 1
ATOM 1325 C C . GLU A 1 165 ? -11.491 -10.847 7.484 1.00 95.25 165 GLU A C 1
ATOM 1327 O O . GLU A 1 165 ? -10.653 -10.465 8.303 1.00 95.25 165 GLU A O 1
ATOM 1332 N N . MET A 1 166 ? -12.745 -10.377 7.508 1.00 94.06 166 MET A N 1
ATOM 1333 C CA . MET A 1 166 ? -13.259 -9.492 8.559 1.00 94.06 166 MET A CA 1
ATOM 1334 C C . MET A 1 166 ? -13.272 -10.181 9.924 1.00 94.06 166 MET A C 1
ATOM 1336 O O . MET A 1 166 ? -12.851 -9.577 10.914 1.00 94.06 166 MET A O 1
ATOM 1340 N N . ASP A 1 167 ? -13.738 -11.428 9.984 1.00 92.25 167 ASP A N 1
ATOM 1341 C CA . ASP A 1 167 ? -13.777 -12.207 11.220 1.00 92.25 167 ASP A CA 1
ATOM 1342 C C . ASP A 1 167 ? -12.352 -12.492 11.736 1.00 92.25 167 ASP A C 1
ATOM 1344 O O . ASP A 1 167 ? -12.099 -12.357 12.936 1.00 92.25 167 ASP A O 1
ATOM 1348 N N . GLU A 1 168 ? -11.396 -12.777 10.845 1.00 96.00 168 GLU A N 1
ATOM 1349 C CA . GLU A 1 168 ? -9.971 -12.931 11.180 1.00 96.00 168 GLU A CA 1
ATOM 1350 C C . GLU A 1 168 ? -9.360 -11.650 11.765 1.00 96.00 168 GLU A C 1
ATOM 1352 O O . GLU A 1 168 ? -8.724 -11.688 12.823 1.00 96.00 168 GLU A O 1
ATOM 1357 N N . LEU A 1 169 ? -9.578 -10.499 11.116 1.00 96.44 169 LEU A N 1
ATOM 1358 C CA . LEU A 1 169 ? -9.087 -9.204 11.597 1.00 96.44 169 LEU A CA 1
ATOM 1359 C C . LEU A 1 169 ? -9.651 -8.873 12.985 1.00 96.44 169 LEU A C 1
ATOM 1361 O O . LEU A 1 169 ? -8.938 -8.383 13.866 1.00 96.44 169 LEU A O 1
ATOM 1365 N N . ILE A 1 170 ? -10.933 -9.151 13.207 1.00 94.19 170 ILE A N 1
ATOM 1366 C CA . ILE A 1 170 ? -11.579 -8.914 14.497 1.00 94.19 170 ILE A CA 1
ATOM 1367 C C . ILE A 1 170 ? -11.044 -9.870 15.561 1.00 94.19 170 ILE A C 1
ATOM 1369 O O . ILE A 1 170 ? -10.764 -9.422 16.673 1.00 94.19 170 ILE A O 1
ATOM 1373 N N . ALA A 1 171 ? -10.876 -11.154 15.244 1.00 94.56 171 ALA A N 1
ATOM 1374 C CA . ALA A 1 171 ? -10.297 -12.129 16.164 1.00 94.56 171 ALA A CA 1
ATOM 1375 C C . ALA A 1 171 ? -8.880 -11.715 16.590 1.00 94.56 171 ALA A C 1
ATOM 1377 O O . ALA A 1 171 ? -8.589 -11.685 17.787 1.00 94.56 171 ALA A O 1
ATOM 1378 N N . HIS A 1 172 ? -8.051 -11.281 15.635 1.00 96.62 172 HIS A N 1
ATOM 1379 C CA . HIS A 1 172 ? -6.720 -10.734 15.900 1.00 96.62 172 HIS A CA 1
ATOM 1380 C C . HIS A 1 172 ? -6.767 -9.541 16.869 1.00 96.62 172 HIS A C 1
ATOM 1382 O O . HIS A 1 172 ? -5.994 -9.466 17.825 1.00 96.62 172 HIS A O 1
ATOM 1388 N N . LEU A 1 173 ? -7.706 -8.613 16.668 1.00 96.62 173 LEU A N 1
ATOM 1389 C CA . LEU A 1 173 ? -7.887 -7.466 17.559 1.00 96.62 173 LEU A CA 1
ATOM 1390 C C . LEU A 1 173 ? -8.395 -7.872 18.949 1.00 96.62 173 LEU A C 1
ATOM 1392 O O . LEU A 1 173 ? -7.948 -7.305 19.946 1.00 96.62 173 LEU A O 1
ATOM 1396 N N . MET A 1 174 ? -9.307 -8.845 19.040 1.00 95.31 174 MET A N 1
ATOM 1397 C CA . MET A 1 174 ? -9.795 -9.356 20.324 1.00 95.31 174 MET A CA 1
ATOM 1398 C C . MET A 1 174 ? -8.674 -10.001 21.135 1.00 95.31 174 MET A C 1
ATOM 1400 O O . MET A 1 174 ? -8.616 -9.787 22.343 1.00 95.31 174 MET A O 1
ATOM 1404 N N . GLU A 1 175 ? -7.783 -10.748 20.490 1.00 96.69 175 GLU A N 1
ATOM 1405 C CA . GLU A 1 175 ? -6.597 -11.307 21.139 1.00 96.69 175 GLU A CA 1
ATOM 1406 C C . GLU A 1 175 ? -5.664 -10.189 21.625 1.00 96.69 175 GLU A C 1
ATOM 1408 O O . GLU A 1 175 ? -5.349 -10.117 22.814 1.00 96.69 175 GLU A O 1
ATOM 1413 N N . LYS A 1 176 ? -5.308 -9.254 20.734 1.00 97.25 176 LYS A N 1
ATOM 1414 C CA . LYS A 1 176 ? -4.407 -8.128 21.027 1.00 97.25 176 LYS A CA 1
ATOM 1415 C C . LYS A 1 176 ? -4.888 -7.256 22.192 1.00 97.25 176 LYS A C 1
ATOM 1417 O O . LYS A 1 176 ? -4.074 -6.809 22.996 1.00 97.25 176 LYS A O 1
ATOM 1422 N N . HIS A 1 177 ? -6.196 -7.013 22.289 1.00 96.19 177 HIS A N 1
ATOM 1423 C CA . HIS A 1 177 ? -6.790 -6.085 23.262 1.00 96.19 177 HIS A CA 1
ATOM 1424 C C . HIS A 1 177 ? -7.566 -6.769 24.390 1.00 96.19 177 HIS A C 1
ATOM 1426 O O . HIS A 1 177 ? -8.320 -6.111 25.103 1.00 96.19 177 HIS A O 1
ATOM 1432 N N . SER A 1 178 ? -7.384 -8.078 24.588 1.00 93.44 178 SER A N 1
ATOM 1433 C CA . SER A 1 178 ? -8.034 -8.830 25.677 1.00 93.44 178 SER A CA 1
ATOM 1434 C C . SER A 1 178 ? -9.572 -8.746 25.663 1.00 93.44 178 SER A C 1
ATOM 1436 O O . SER A 1 178 ? -10.229 -8.634 26.699 1.00 93.44 178 SER A O 1
ATOM 1438 N N . GLY A 1 179 ? -10.163 -8.824 24.470 1.00 91.69 179 GLY A N 1
ATOM 1439 C CA . GLY A 1 179 ? -11.602 -8.943 24.247 1.00 91.69 179 GLY A CA 1
ATOM 1440 C C . GLY A 1 179 ? -12.299 -7.668 23.763 1.00 91.69 179 GLY A C 1
ATOM 1441 O O . GLY A 1 179 ? -11.692 -6.640 23.471 1.00 91.69 179 GLY A O 1
ATOM 1442 N N . LYS A 1 180 ? -13.632 -7.750 23.660 1.00 91.75 180 LYS A N 1
ATOM 1443 C CA . LYS A 1 180 ? -14.484 -6.736 23.008 1.00 91.75 180 LYS A CA 1
ATOM 1444 C C . LYS A 1 180 ? -14.352 -5.326 23.589 1.00 91.75 180 LYS A C 1
ATOM 1446 O O . LYS A 1 180 ? -14.323 -4.365 22.827 1.00 91.75 180 LYS A O 1
ATOM 1451 N N . ALA A 1 181 ? -14.284 -5.201 24.914 1.00 92.12 181 ALA A N 1
ATOM 1452 C CA . ALA A 1 181 ? -14.192 -3.900 25.574 1.00 92.12 181 ALA A CA 1
ATOM 1453 C C . ALA A 1 181 ? -12.861 -3.197 25.262 1.00 92.12 181 ALA A C 1
ATOM 1455 O O . ALA A 1 181 ? -12.859 -2.007 24.954 1.00 92.12 181 ALA A O 1
ATOM 1456 N N . GLY A 1 182 ? -11.749 -3.942 25.265 1.00 95.19 182 GLY A N 1
ATOM 1457 C CA . GLY A 1 182 ? -10.443 -3.403 24.894 1.00 95.19 182 GLY A CA 1
ATOM 1458 C C . GLY A 1 182 ? -10.385 -2.992 23.425 1.00 95.19 182 GLY A C 1
ATOM 1459 O O . GLY A 1 182 ? -9.922 -1.897 23.117 1.00 95.19 182 GLY A O 1
ATOM 1460 N N . VAL A 1 183 ? -10.952 -3.804 22.522 1.00 95.81 183 VAL A N 1
ATOM 1461 C CA . VAL A 1 183 ? -11.080 -3.434 21.100 1.00 95.81 183 VAL A CA 1
ATOM 1462 C C . VAL A 1 183 ? -11.884 -2.145 20.935 1.00 95.81 183 VAL A C 1
ATOM 1464 O O . VAL A 1 183 ? -11.453 -1.255 20.210 1.00 95.81 183 VAL A O 1
ATOM 1467 N N . ALA A 1 184 ? -13.029 -2.011 21.610 1.00 95.31 184 ALA A N 1
ATOM 1468 C CA . ALA A 1 184 ? -13.844 -0.798 21.537 1.00 95.31 184 ALA A CA 1
ATOM 1469 C C . ALA A 1 184 ? -13.064 0.445 22.000 1.00 95.31 184 ALA A C 1
ATOM 1471 O O . ALA A 1 184 ? -13.053 1.445 21.287 1.00 95.31 184 ALA A O 1
ATOM 1472 N N . SER A 1 185 ? -12.344 0.346 23.123 1.00 95.88 185 SER A N 1
ATOM 1473 C CA . SER A 1 185 ? -11.477 1.417 23.632 1.00 95.88 185 SER A CA 1
ATOM 1474 C C . SER A 1 185 ? -10.382 1.799 22.629 1.00 95.88 185 SER A C 1
ATOM 1476 O O . SER A 1 185 ? -10.169 2.977 22.357 1.00 95.88 185 SER A O 1
ATOM 1478 N N . ALA A 1 186 ? -9.703 0.815 22.030 1.00 96.75 186 ALA A N 1
ATOM 1479 C CA . ALA A 1 186 ? -8.668 1.069 21.029 1.00 96.75 186 ALA A CA 1
ATOM 1480 C C . ALA A 1 186 ? -9.238 1.732 19.762 1.00 96.75 186 ALA A C 1
ATOM 1482 O O . ALA A 1 186 ? -8.645 2.665 19.219 1.00 96.75 186 ALA A O 1
ATOM 1483 N N . LEU A 1 187 ? -10.413 1.288 19.305 1.00 96.81 187 LEU A N 1
ATOM 1484 C CA . LEU A 1 187 ? -11.095 1.882 18.155 1.00 96.81 187 LEU A CA 1
ATOM 1485 C C . LEU A 1 187 ? -11.570 3.309 18.439 1.00 96.81 187 LEU A C 1
ATOM 1487 O O . LEU A 1 187 ? -11.505 4.138 17.537 1.00 96.81 187 LEU A O 1
ATOM 1491 N N . GLU A 1 188 ? -12.024 3.615 19.656 1.00 96.75 188 GLU A N 1
ATOM 1492 C CA . GLU A 1 188 ? -12.383 4.978 20.070 1.00 96.75 188 GLU A CA 1
ATOM 1493 C C . GLU A 1 188 ? -11.192 5.931 19.956 1.00 96.75 188 GLU A C 1
ATOM 1495 O O . GLU A 1 188 ? -11.305 6.994 19.337 1.00 96.75 188 GLU A O 1
ATOM 1500 N N . GLU A 1 189 ? -10.034 5.526 20.482 1.00 96.88 189 GLU A N 1
ATOM 1501 C CA . GLU A 1 189 ? -8.802 6.312 20.396 1.00 96.88 189 GLU A CA 1
ATOM 1502 C C . GLU A 1 189 ? -8.380 6.553 18.941 1.00 96.88 189 GLU A C 1
ATOM 1504 O O . GLU A 1 189 ? -8.155 7.697 18.538 1.00 96.88 189 GLU A O 1
ATOM 1509 N N . VAL A 1 190 ? -8.308 5.491 18.132 1.00 97.31 190 VAL A N 1
ATOM 1510 C CA . VAL A 1 190 ? -7.884 5.591 16.726 1.00 97.31 190 VAL A CA 1
ATOM 1511 C C . VAL A 1 190 ? -8.895 6.388 15.902 1.00 97.31 190 VAL A C 1
ATOM 1513 O O . VAL A 1 190 ? -8.497 7.198 15.067 1.00 97.31 190 VAL A O 1
ATOM 1516 N N . ALA A 1 191 ? -10.197 6.227 16.144 1.00 96.75 191 ALA A N 1
ATOM 1517 C CA . ALA A 1 191 ? -11.233 6.984 15.446 1.00 96.75 191 ALA A CA 1
ATOM 1518 C C . ALA A 1 191 ? -11.176 8.478 15.766 1.00 96.75 191 ALA A C 1
ATOM 1520 O O . ALA A 1 191 ? -11.409 9.291 14.871 1.00 96.75 191 ALA A O 1
ATOM 1521 N N . LEU A 1 192 ? -10.861 8.852 17.010 1.00 96.38 192 LEU A N 1
ATOM 1522 C CA . LEU A 1 192 ? -10.643 10.249 17.377 1.00 96.38 192 LEU A CA 1
ATOM 1523 C C . LEU A 1 192 ? -9.435 10.819 16.628 1.00 96.38 192 LEU A C 1
ATOM 1525 O O . LEU A 1 192 ? -9.541 11.882 16.019 1.00 96.38 192 LEU A O 1
ATOM 1529 N N . MET A 1 193 ? -8.312 10.093 16.622 1.00 95.75 193 MET A N 1
ATOM 1530 C CA . MET A 1 193 ? -7.089 10.517 15.932 1.00 95.75 193 MET A CA 1
ATOM 1531 C C . MET A 1 193 ? -7.309 10.660 14.424 1.00 95.75 193 MET A C 1
ATOM 1533 O O . MET A 1 193 ? -6.897 11.667 13.850 1.00 95.75 193 MET A O 1
ATOM 1537 N N . ALA A 1 194 ? -8.004 9.697 13.811 1.00 95.38 194 ALA A N 1
ATOM 1538 C CA . ALA A 1 194 ? -8.308 9.646 12.383 1.00 95.38 194 ALA A CA 1
ATOM 1539 C C . ALA A 1 194 ? -9.493 10.531 11.954 1.00 95.38 194 ALA A C 1
ATOM 1541 O O . ALA A 1 194 ? -9.754 10.632 10.757 1.00 95.38 194 ALA A O 1
ATOM 1542 N N . GLU A 1 195 ? -10.207 11.145 12.904 1.00 95.38 195 GLU A N 1
ATOM 1543 C CA . GLU A 1 195 ? -11.397 11.983 12.682 1.00 95.38 195 GLU A CA 1
ATOM 1544 C C . GLU A 1 195 ? -12.582 11.217 12.052 1.00 95.38 195 GLU A C 1
ATOM 1546 O O . GLU A 1 195 ? -13.261 11.693 11.141 1.00 95.38 195 GLU A O 1
ATOM 1551 N N . ARG A 1 196 ? -12.863 10.005 12.558 1.00 94.25 196 ARG A N 1
ATOM 1552 C CA . ARG A 1 196 ? -13.858 9.059 12.001 1.00 94.25 196 ARG A CA 1
ATOM 1553 C C . ARG A 1 196 ? -14.933 8.581 12.990 1.00 94.25 196 ARG A C 1
ATOM 1555 O O . ARG A 1 196 ? -15.144 7.375 13.156 1.00 94.25 196 ARG A O 1
ATOM 1562 N N . PRO A 1 197 ? -15.677 9.492 13.642 1.00 93.62 197 PRO A N 1
ATOM 1563 C CA . PRO A 1 197 ? -16.673 9.110 14.646 1.00 93.62 197 PRO A CA 1
ATOM 1564 C C . PRO A 1 197 ? -17.874 8.342 14.064 1.00 93.62 197 PRO A C 1
ATOM 1566 O O . PRO A 1 197 ? -18.532 7.578 14.770 1.00 93.62 197 PRO A O 1
ATOM 1569 N N . ASN A 1 198 ? -18.185 8.526 12.777 1.00 92.25 198 ASN A N 1
ATOM 1570 C CA . ASN A 1 198 ? -19.326 7.863 12.143 1.00 92.25 198 ASN A CA 1
ATOM 1571 C C . ASN A 1 198 ? -19.052 6.380 11.872 1.00 92.25 198 ASN A C 1
ATOM 1573 O O . ASN A 1 198 ? -19.924 5.542 12.099 1.00 92.25 198 ASN A O 1
ATOM 1577 N N . GLU A 1 199 ? -17.851 6.051 11.408 1.00 94.12 199 GLU A N 1
ATOM 1578 C CA . GLU A 1 199 ? -17.396 4.678 11.204 1.00 94.12 199 GLU A CA 1
ATOM 1579 C C . GLU A 1 199 ? -17.269 3.923 12.517 1.00 94.12 199 GLU A C 1
ATOM 1581 O O . GLU A 1 199 ? -17.747 2.793 12.609 1.00 94.12 199 GLU A O 1
ATOM 1586 N N . LEU A 1 200 ? -16.739 4.578 13.552 1.00 94.88 200 LEU A N 1
ATOM 1587 C CA . LEU A 1 200 ? -16.735 4.033 14.904 1.00 94.88 200 LEU A CA 1
ATOM 1588 C C . LEU A 1 200 ? -18.150 3.650 15.350 1.00 94.88 200 LEU A C 1
ATOM 1590 O O . LEU A 1 200 ? -18.374 2.521 15.775 1.00 94.88 200 LEU A O 1
ATOM 1594 N N . ARG A 1 201 ? -19.134 4.549 15.199 1.00 91.81 201 ARG A N 1
ATOM 1595 C CA . ARG A 1 201 ? -20.525 4.266 15.594 1.00 91.81 201 ARG A CA 1
ATOM 1596 C C . ARG A 1 201 ? -21.082 3.019 14.898 1.00 91.81 201 ARG A C 1
ATOM 1598 O O . ARG A 1 201 ? -21.784 2.236 15.534 1.00 91.81 201 ARG A O 1
ATOM 1605 N N . ARG A 1 202 ? -20.767 2.819 13.612 1.00 90.50 202 ARG A N 1
ATOM 1606 C CA . ARG A 1 202 ? -21.167 1.612 12.865 1.00 90.50 202 ARG A CA 1
ATOM 1607 C C . ARG A 1 202 ? -20.490 0.358 13.427 1.00 90.50 202 ARG A C 1
ATOM 1609 O O . ARG A 1 202 ? -21.179 -0.631 13.662 1.00 90.50 202 ARG A O 1
ATOM 1616 N N . LEU A 1 203 ? -19.187 0.420 13.709 1.00 90.50 203 LEU A N 1
ATOM 1617 C CA . LEU A 1 203 ? -18.427 -0.703 14.276 1.00 90.50 203 LEU A CA 1
ATOM 1618 C C . LEU A 1 203 ? -18.878 -1.099 15.672 1.00 90.50 203 LEU A C 1
ATOM 1620 O O . LEU A 1 203 ? -19.040 -2.287 15.928 1.00 90.50 203 LEU A O 1
ATOM 1624 N N . ILE A 1 204 ? -19.123 -0.136 16.561 1.00 89.56 204 ILE A N 1
ATOM 1625 C CA . ILE A 1 204 ? -19.636 -0.427 17.905 1.00 89.56 204 ILE A CA 1
ATOM 1626 C C . ILE A 1 204 ? -20.992 -1.133 17.805 1.00 89.56 204 ILE A C 1
ATOM 1628 O O . ILE A 1 204 ? -21.212 -2.141 18.474 1.00 89.56 204 ILE A O 1
ATOM 1632 N N . GLY A 1 205 ? -21.871 -0.673 16.908 1.00 83.56 205 GLY A N 1
ATOM 1633 C CA . GLY A 1 205 ? -23.127 -1.363 16.622 1.00 83.56 205 GLY A CA 1
ATOM 1634 C C . GLY A 1 205 ? -22.918 -2.826 16.218 1.00 83.56 205 GLY A C 1
ATOM 1635 O O . GLY A 1 205 ? -23.640 -3.694 16.701 1.00 83.56 205 GLY A O 1
ATOM 1636 N N . LEU A 1 206 ? -21.915 -3.116 15.388 1.00 80.75 206 LEU A N 1
ATOM 1637 C CA . LEU A 1 206 ? -21.598 -4.474 14.936 1.00 80.75 206 LEU A CA 1
ATOM 1638 C C . LEU A 1 206 ? -20.970 -5.342 16.039 1.00 80.75 206 LEU A C 1
ATOM 1640 O O . LEU A 1 206 ? -21.428 -6.459 16.259 1.00 80.75 206 LEU A O 1
ATOM 1644 N N . LEU A 1 207 ? -19.989 -4.828 16.789 1.00 83.19 207 LEU A N 1
ATOM 1645 C CA . LEU A 1 207 ? -19.283 -5.568 17.851 1.00 83.19 207 LEU A CA 1
ATOM 1646 C C . LEU A 1 207 ? -20.216 -6.080 18.962 1.00 83.19 207 LEU A C 1
ATOM 1648 O O . LEU A 1 207 ? -19.982 -7.153 19.542 1.00 83.19 207 LEU A O 1
ATOM 1652 N N . TYR A 1 208 ? -21.267 -5.312 19.256 1.00 81.94 208 TYR A N 1
ATOM 1653 C CA . TYR A 1 208 ? -22.224 -5.590 20.328 1.00 81.94 208 TYR A CA 1
ATOM 1654 C C . TYR A 1 208 ? -23.586 -6.103 19.834 1.00 81.94 208 TYR A C 1
ATOM 1656 O O . TYR A 1 208 ? -24.446 -6.401 20.662 1.00 81.94 208 TYR A O 1
ATOM 1664 N N . SER A 1 209 ? -23.791 -6.270 18.522 1.00 74.94 209 SER A N 1
ATOM 1665 C CA . SER A 1 209 ? -25.015 -6.889 17.996 1.00 74.94 209 SER A CA 1
ATOM 1666 C C . SER A 1 209 ? -24.950 -8.419 18.103 1.00 74.94 209 SER A C 1
ATOM 1668 O O . SER A 1 209 ? -24.057 -9.033 17.518 1.00 74.94 209 SER A O 1
ATOM 1670 N N . PRO A 1 210 ? -25.893 -9.080 18.797 1.00 51.19 210 PRO A N 1
ATOM 1671 C CA . PRO A 1 210 ? -25.956 -10.536 18.820 1.00 51.19 210 PRO A CA 1
ATOM 1672 C C . PRO A 1 210 ? -26.420 -11.088 17.460 1.00 51.19 210 PRO A C 1
ATOM 1674 O O . PRO A 1 210 ? -27.444 -10.668 16.926 1.00 51.19 210 PRO A O 1
ATOM 1677 N N . GLY A 1 211 ? -25.675 -12.049 16.903 1.00 53.59 211 GLY A N 1
ATOM 1678 C CA . GLY A 1 211 ? -26.130 -12.894 15.788 1.00 53.59 211 GLY A CA 1
ATOM 1679 C C . GLY A 1 211 ? -26.025 -12.318 14.370 1.00 53.59 211 GLY A C 1
ATOM 1680 O O . GLY A 1 211 ? -26.428 -12.998 13.429 1.00 53.59 211 GLY A O 1
ATOM 1681 N N . LYS A 1 212 ? -25.468 -11.118 14.170 1.00 48.84 212 LYS A N 1
ATOM 1682 C CA . LYS A 1 212 ? -25.085 -10.656 12.827 1.00 48.84 212 LYS A CA 1
ATOM 1683 C C . LYS A 1 212 ? -23.637 -11.047 12.557 1.00 48.84 212 LYS A C 1
ATOM 1685 O O . LYS A 1 212 ? -22.723 -10.422 13.079 1.00 48.84 212 LYS A O 1
ATOM 1690 N N . SER A 1 213 ? -23.445 -12.080 11.739 1.00 47.47 213 SER A N 1
ATOM 1691 C CA . SER A 1 213 ? -22.190 -12.232 11.000 1.00 47.47 213 SER A CA 1
ATOM 1692 C C . SER A 1 213 ? -21.958 -10.958 10.176 1.00 47.47 213 SER A C 1
ATOM 1694 O O . SER A 1 213 ? -22.913 -10.387 9.638 1.00 47.47 213 SER A O 1
ATOM 1696 N N . PHE A 1 214 ? -20.700 -10.524 10.058 1.00 51.38 214 PHE A N 1
ATOM 1697 C CA . PHE A 1 214 ? -20.291 -9.389 9.219 1.00 51.38 214 PHE A CA 1
ATOM 1698 C C . PHE A 1 214 ? -20.588 -9.601 7.717 1.00 51.38 214 PHE A C 1
ATOM 1700 O O . PHE A 1 214 ? -20.372 -8.700 6.915 1.00 51.38 214 PHE A O 1
ATOM 1707 N N . ALA A 1 215 ? -21.129 -10.761 7.327 1.00 41.47 215 ALA A N 1
ATOM 1708 C CA . ALA A 1 215 ? -21.457 -11.134 5.954 1.00 41.47 215 ALA A CA 1
ATOM 1709 C C . ALA A 1 215 ? -22.680 -10.454 5.321 1.00 41.47 215 ALA A C 1
ATOM 1711 O O . ALA A 1 215 ? -22.945 -10.683 4.143 1.00 41.47 215 ALA A O 1
ATOM 1712 N N . ALA A 1 216 ? -23.443 -9.645 6.062 1.00 31.34 216 ALA A N 1
ATOM 1713 C CA . ALA A 1 216 ? -24.765 -9.193 5.612 1.00 31.34 216 ALA A CA 1
ATOM 1714 C C . ALA A 1 216 ? -25.008 -7.672 5.665 1.00 31.34 216 ALA A C 1
ATOM 1716 O O . ALA A 1 216 ? -26.155 -7.252 5.840 1.00 31.34 216 ALA A O 1
ATOM 1717 N N . SER A 1 217 ? -23.975 -6.837 5.516 1.00 36.22 217 SER A N 1
ATOM 1718 C CA . SER A 1 217 ? -24.153 -5.381 5.350 1.00 36.22 217 SER A CA 1
ATOM 1719 C C . SER A 1 217 ? -23.416 -4.826 4.147 1.00 36.22 217 SER A C 1
ATOM 1721 O O . SER A 1 217 ? -22.179 -5.004 4.121 1.00 36.22 217 SER A O 1
#

Secondary structure (DSSP, 8-state):
----TT-SEEEBTTTB-HHHHHHHTS-SSTTPPPSEEEEETTEEEETT--HHHHHHHHHHHHHHHH-TTPEE-HHHHHHTS-BTTEEEEEESS-EEEE-TTT-SSSEEEEEE----TT-TTTEEEEEEEETTEEEEEEEE-HHHHHHHTTS--SS-GGGS--HHHHHHHHHHHHHHTTSHHHHHHHHHHHHHHHT-HHHHHHHHHHHT-TT--GGG-

Sequence (217 aa):
MPLNPKHEIYIVGVNVDRYVVYRGNKRKDPDSEPAVVKICQGVYMQNGLDPEVVFNRYGLRIAHYLTPSATISFSTAWHKAPRLGRVFVTGQYQYVRPLFGASDRYNIVQSVGKVDPENPKMHTLETFRDPLGEFEMLCDTPELTLLNMMTATKRHSEKHLNSEEMDELIAHLMEKHSGKAGVASALEEVALMAERPNELRRLIGLLYSPGKSFAAS

Radius of gyration: 19.77 Å; chains: 1; bounding box: 50×28×64 Å